Protein AF-A0A743SQ23-F1 (afdb_monomer)

InterPro domains:
  IPR008966 Adhesion domain superfamily [SSF49401] (86-219)
  IPR036937 Fimbrial-type adhesion domain superfamily [G3DSA:2.60.40.1090] (72-219)

Mean predicted aligned error: 14.87 Å

pLDDT: mean 72.44, std 22.56, range [27.86, 93.94]

Organism: Salmonella enterica (NCBI:txid28901)

Solvent-accessible surface area (backbone atoms only — not comparable to full-atom values): 14030 Å² total; per-residue (Å²): 142,83,88,82,89,84,85,89,79,89,86,84,89,86,90,84,89,85,86,90,90,82,90,84,86,86,80,82,87,79,82,77,84,81,87,82,75,89,85,84,80,81,89,70,83,82,79,82,81,80,88,78,90,81,84,84,67,90,50,66,50,49,52,42,75,35,64,61,74,46,73,53,52,64,68,88,46,68,60,68,43,75,73,80,92,63,89,86,50,74,61,22,30,72,54,50,82,90,47,44,62,69,44,57,31,45,39,33,36,46,29,84,44,60,40,58,71,28,32,41,34,42,48,56,40,58,66,47,76,40,79,93,78,30,35,38,33,21,12,77,47,84,80,53,56,38,17,32,38,35,33,64,25,77,80,30,70,47,67,74,46,42,83,47,57,74,57,46,94,86,40,39,74,49,75,40,67,47,77,88,28,39,45,38,52,40,29,33,34,27,56,24,53,34,96,92,51,61,77,87,74,66,56,92,87,65,80,71,45,59,51,76,48,80,43,80,46,72,112

Structure (mmCIF, N/CA/C/O backbone):
data_AF-A0A743SQ23-F1
#
_entry.id   AF-A0A743SQ23-F1
#
loop_
_atom_site.group_PDB
_atom_site.id
_atom_site.type_symbol
_atom_site.label_atom_id
_atom_site.label_alt_id
_atom_site.label_comp_id
_atom_site.label_asym_id
_atom_site.label_entity_id
_atom_site.label_seq_id
_atom_site.pdbx_PDB_ins_code
_atom_site.Cartn_x
_atom_site.Cartn_y
_atom_site.Cartn_z
_atom_site.occupancy
_atom_site.B_iso_or_equiv
_atom_site.auth_seq_id
_atom_site.auth_comp_id
_atom_site.auth_asym_id
_atom_site.auth_atom_id
_atom_site.pdbx_PDB_model_num
ATOM 1 N N . MET A 1 1 ? -12.494 62.366 -39.321 1.00 40.84 1 MET A N 1
ATOM 2 C CA . MET A 1 1 ? -12.153 62.488 -40.754 1.00 40.84 1 MET A CA 1
ATOM 3 C C . MET A 1 1 ? -10.781 63.130 -40.869 1.00 40.84 1 MET A C 1
ATOM 5 O O . MET A 1 1 ? -10.648 64.285 -40.494 1.00 40.84 1 MET A O 1
ATOM 9 N N . LYS A 1 2 ? -9.768 62.378 -41.304 1.00 31.25 2 LYS A N 1
ATOM 10 C CA . LYS A 1 2 ? -8.521 62.903 -41.879 1.00 31.25 2 LYS A CA 1
ATOM 11 C C . LYS A 1 2 ? -7.907 61.782 -42.713 1.00 31.25 2 LYS A C 1
ATOM 13 O O . LYS A 1 2 ? -7.330 60.847 -42.176 1.00 31.25 2 LYS A O 1
ATOM 18 N N . ILE A 1 3 ? -8.140 61.876 -44.015 1.00 36.69 3 ILE A N 1
ATOM 19 C CA . ILE A 1 3 ? -7.389 61.181 -45.057 1.00 36.69 3 ILE A CA 1
ATOM 20 C C . ILE A 1 3 ? -6.172 62.064 -45.352 1.00 36.69 3 ILE A C 1
ATOM 22 O O . ILE A 1 3 ? -6.305 63.291 -45.381 1.00 36.69 3 ILE A O 1
ATOM 26 N N . LYS A 1 4 ? -5.008 61.452 -45.568 1.00 32.97 4 LYS A N 1
ATOM 27 C CA . LYS A 1 4 ? -3.923 62.047 -46.350 1.00 32.97 4 LYS A CA 1
ATOM 28 C C . LYS A 1 4 ? -3.339 60.978 -47.268 1.00 32.97 4 LYS A C 1
ATOM 30 O O . LYS A 1 4 ? -2.805 59.981 -46.792 1.00 32.97 4 LYS A O 1
ATOM 35 N N . GLU A 1 5 ? -3.508 61.225 -48.559 1.00 37.69 5 GLU A N 1
ATOM 36 C CA . GLU A 1 5 ? -2.742 60.675 -49.675 1.00 37.69 5 GLU A CA 1
ATOM 37 C C . GLU A 1 5 ? -1.390 61.402 -49.799 1.00 37.69 5 GLU A C 1
ATOM 39 O O . GLU A 1 5 ? -1.291 62.561 -49.396 1.00 37.69 5 GLU A O 1
ATOM 44 N N . ASP A 1 6 ? -0.384 60.696 -50.326 1.00 36.53 6 ASP A N 1
ATOM 45 C CA . ASP A 1 6 ? 0.604 61.077 -51.371 1.00 36.53 6 ASP A CA 1
ATOM 46 C C . ASP A 1 6 ? 1.841 60.157 -51.200 1.00 36.53 6 ASP A C 1
ATOM 48 O O . ASP A 1 6 ? 2.373 60.068 -50.099 1.00 36.53 6 ASP A O 1
ATOM 52 N N . ASN A 1 7 ? 2.258 59.269 -52.114 1.00 34.94 7 ASN A N 1
ATOM 53 C CA . ASN A 1 7 ? 2.608 59.340 -53.546 1.00 34.94 7 ASN A CA 1
ATOM 54 C C . ASN A 1 7 ? 4.071 59.789 -53.807 1.00 34.94 7 ASN A C 1
ATOM 56 O O . ASN A 1 7 ? 4.482 60.840 -53.327 1.00 34.94 7 ASN A O 1
ATOM 60 N N . ARG A 1 8 ? 4.772 59.005 -54.663 1.00 35.06 8 ARG A N 1
ATOM 61 C CA . ARG A 1 8 ? 6.034 59.283 -55.414 1.00 35.06 8 ARG A CA 1
ATOM 62 C C . ARG A 1 8 ? 7.378 59.307 -54.636 1.00 35.06 8 ARG A C 1
ATOM 64 O O . ARG A 1 8 ? 7.411 59.747 -53.501 1.00 35.06 8 ARG A O 1
ATOM 71 N N . THR A 1 9 ? 8.552 58.884 -55.144 1.00 33.66 9 THR A N 1
ATOM 72 C CA . THR A 1 9 ? 9.042 58.384 -56.461 1.00 33.66 9 THR A CA 1
ATOM 73 C C . THR A 1 9 ? 10.465 57.800 -56.308 1.00 33.66 9 THR A C 1
ATOM 75 O O . THR A 1 9 ? 11.207 58.261 -55.447 1.00 33.66 9 THR A O 1
ATOM 78 N N . ASP A 1 10 ? 10.803 56.839 -57.180 1.00 35.97 10 ASP A N 1
ATOM 79 C CA . ASP A 1 10 ? 12.089 56.503 -57.840 1.00 35.97 10 ASP A CA 1
ATOM 80 C C . ASP A 1 10 ? 13.430 57.065 -57.332 1.00 35.97 10 ASP A C 1
ATOM 82 O O . ASP A 1 10 ? 13.597 58.279 -57.254 1.00 35.97 10 ASP A O 1
ATOM 86 N N . THR A 1 11 ? 14.467 56.209 -57.249 1.00 32.97 11 THR A N 1
ATOM 87 C CA . THR A 1 11 ? 15.627 56.308 -58.173 1.00 32.97 11 THR A CA 1
ATOM 88 C C . THR A 1 11 ? 16.488 55.033 -58.256 1.00 32.97 11 THR A C 1
ATOM 90 O O . THR A 1 11 ? 16.604 54.249 -57.319 1.00 32.97 11 THR A O 1
ATOM 93 N N . GLU A 1 12 ? 17.060 54.884 -59.448 1.00 33.44 12 GLU A N 1
ATOM 94 C CA . GLU A 1 12 ? 17.887 53.855 -60.082 1.00 33.44 12 GLU A CA 1
ATOM 95 C C . GLU A 1 12 ? 19.223 53.419 -59.424 1.00 33.44 12 GLU A C 1
ATOM 97 O O . GLU A 1 12 ? 19.969 54.229 -58.889 1.00 33.44 12 GLU A O 1
ATOM 102 N N . VAL A 1 13 ? 19.531 52.125 -59.644 1.00 38.09 13 VAL A N 1
ATOM 103 C CA . VAL A 1 13 ? 20.770 51.539 -60.230 1.00 38.09 13 VAL A CA 1
ATOM 104 C C . VAL A 1 13 ? 22.107 51.691 -59.490 1.00 38.09 13 VAL A C 1
ATOM 106 O O . VAL A 1 13 ? 22.693 52.761 -59.469 1.00 38.09 13 VAL A O 1
ATOM 109 N N . GLU A 1 14 ? 22.718 50.550 -59.130 1.00 30.25 14 GLU A N 1
ATOM 110 C CA . GLU A 1 14 ? 24.102 50.276 -59.557 1.00 30.25 14 GLU A CA 1
ATOM 111 C C . GLU A 1 14 ? 24.467 48.781 -59.522 1.00 30.25 14 GLU A C 1
ATOM 113 O O . GLU A 1 14 ? 24.356 48.088 -58.511 1.00 30.25 14 GLU A O 1
ATOM 118 N N . HIS A 1 15 ? 24.929 48.288 -60.672 1.00 35.06 15 HIS A N 1
ATOM 119 C CA . HIS A 1 15 ? 25.574 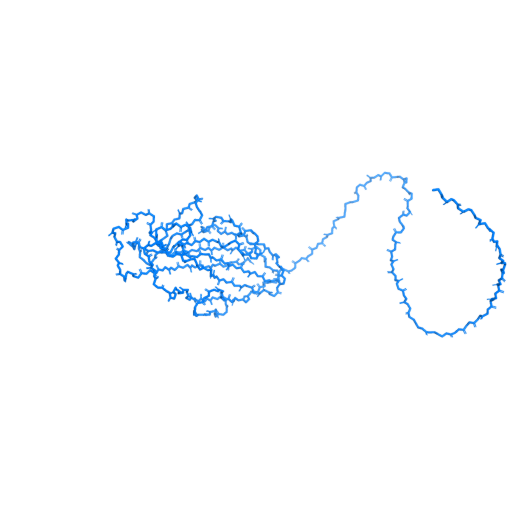46.993 -60.856 1.00 35.06 15 HIS A CA 1
ATOM 120 C C . HIS A 1 15 ? 27.084 47.176 -60.642 1.00 35.06 15 HIS A C 1
ATOM 122 O O . HIS A 1 15 ? 27.723 47.875 -61.425 1.00 35.06 15 HIS A O 1
ATOM 128 N N . GLN A 1 16 ? 27.693 46.470 -59.685 1.00 32.50 16 GLN A N 1
ATOM 129 C CA . GLN A 1 16 ? 29.138 46.215 -59.708 1.00 32.50 16 GLN A CA 1
ATOM 130 C C . GLN A 1 16 ? 29.471 44.786 -59.271 1.00 32.50 16 GLN A C 1
ATOM 132 O O . GLN A 1 16 ? 29.158 44.331 -58.176 1.00 32.50 16 GLN A O 1
ATOM 137 N N . VAL A 1 17 ? 30.149 44.081 -60.175 1.00 38.69 17 VAL A N 1
ATOM 138 C CA . VAL A 1 17 ? 30.782 42.776 -59.975 1.00 38.69 17 VAL A CA 1
ATOM 139 C C . VAL A 1 17 ? 32.274 43.007 -59.733 1.00 38.69 17 VAL A C 1
ATOM 141 O O . VAL A 1 17 ? 32.907 43.615 -60.594 1.00 38.69 17 VAL A O 1
ATOM 144 N N . ARG A 1 18 ? 32.863 42.444 -58.659 1.00 30.98 18 ARG A N 1
ATOM 145 C CA . ARG A 1 18 ? 34.232 41.858 -58.660 1.00 30.98 18 ARG A CA 1
ATOM 146 C C . ARG A 1 18 ? 34.626 41.136 -57.347 1.00 30.98 18 ARG A C 1
ATOM 148 O O . ARG A 1 18 ? 34.849 41.755 -56.323 1.00 30.98 18 ARG A O 1
ATOM 155 N N . ARG A 1 19 ? 34.788 39.810 -57.487 1.00 31.67 19 ARG A N 1
ATOM 156 C CA . ARG A 1 19 ? 35.871 38.894 -57.032 1.00 31.67 19 ARG A CA 1
ATOM 157 C C . ARG A 1 19 ? 36.388 38.861 -55.565 1.00 31.67 19 ARG A C 1
ATOM 159 O O . ARG A 1 19 ? 37.192 39.684 -55.164 1.00 31.67 19 ARG A O 1
ATOM 166 N N . CYS A 1 20 ? 36.137 37.687 -54.959 1.00 30.09 20 CYS A N 1
ATOM 167 C CA . CYS A 1 20 ? 37.089 36.678 -54.429 1.00 30.09 20 CYS A CA 1
ATOM 168 C C . CYS A 1 20 ? 37.794 36.808 -53.049 1.00 30.09 20 CYS A C 1
ATOM 170 O O . CYS A 1 20 ? 38.718 37.589 -52.885 1.00 30.09 20 CYS A O 1
ATOM 172 N N . HIS A 1 21 ? 37.499 35.774 -52.229 1.00 28.91 21 HIS A N 1
ATOM 173 C CA . HIS A 1 21 ? 38.319 34.986 -51.272 1.00 28.91 21 HIS A CA 1
ATOM 174 C C . HIS A 1 21 ? 38.113 35.183 -49.756 1.00 28.91 21 HIS A C 1
ATOM 176 O O . HIS A 1 21 ? 38.411 36.231 -49.204 1.00 28.91 21 HIS A O 1
ATOM 182 N N . GLY A 1 22 ? 37.741 34.072 -49.090 1.00 27.86 22 GLY A N 1
ATOM 183 C CA . GLY A 1 22 ? 38.121 33.775 -47.699 1.00 27.86 22 GLY A CA 1
ATOM 184 C C . GLY A 1 22 ? 37.009 33.292 -46.754 1.00 27.86 22 GLY A C 1
ATOM 185 O O . GLY A 1 22 ? 36.430 34.109 -46.064 1.00 27.86 22 GLY A O 1
ATOM 186 N N . SER A 1 23 ? 36.769 31.968 -46.714 1.00 33.50 23 SER A N 1
ATOM 187 C CA . SER A 1 23 ? 36.531 31.094 -45.529 1.00 33.50 23 SER A CA 1
ATOM 188 C C . SER A 1 23 ? 35.685 31.650 -44.343 1.00 33.50 23 SER A C 1
ATOM 190 O O . SER A 1 23 ? 36.069 32.641 -43.747 1.00 33.50 23 SER A O 1
ATOM 192 N N . GLN A 1 24 ? 34.591 31.067 -43.831 1.00 35.91 24 GLN A N 1
ATOM 193 C CA . GLN A 1 24 ? 34.325 29.684 -43.413 1.00 35.91 24 GLN A CA 1
ATOM 194 C C . GLN A 1 24 ? 32.817 29.503 -43.084 1.00 35.91 24 GLN A C 1
ATOM 196 O O . GLN A 1 24 ? 32.221 30.340 -42.420 1.00 35.91 24 GLN A O 1
ATOM 201 N N . ARG A 1 25 ? 32.278 28.335 -43.472 1.00 36.19 25 ARG A N 1
ATOM 202 C CA . ARG A 1 25 ? 31.269 27.497 -42.774 1.00 36.19 25 ARG A CA 1
ATOM 203 C C . ARG A 1 25 ? 29.822 28.006 -42.584 1.00 36.19 25 ARG A C 1
ATOM 205 O O . ARG A 1 25 ? 29.428 28.475 -41.528 1.00 36.19 25 ARG A O 1
ATOM 212 N N . ALA A 1 26 ? 29.037 27.713 -43.626 1.00 32.78 26 ALA A N 1
ATOM 213 C CA . ALA A 1 26 ? 27.794 26.921 -43.631 1.00 32.78 26 ALA A CA 1
ATOM 214 C C . ALA A 1 26 ? 26.697 27.237 -42.591 1.00 32.78 26 ALA A C 1
ATOM 216 O O . ALA A 1 26 ? 26.661 26.697 -41.488 1.00 32.78 26 ALA A O 1
ATOM 217 N N . VAL A 1 27 ? 25.730 28.025 -43.058 1.00 34.38 27 VAL A N 1
ATOM 218 C CA . VAL A 1 27 ? 24.387 28.219 -42.507 1.00 34.38 27 VAL A CA 1
ATOM 219 C C . VAL A 1 27 ? 23.431 27.207 -43.156 1.00 34.38 27 VAL A C 1
ATOM 221 O O . VAL A 1 27 ? 23.453 27.036 -44.369 1.00 34.38 27 VAL A O 1
ATOM 224 N N . MET A 1 28 ? 22.614 26.568 -42.314 1.00 33.06 28 MET A N 1
ATOM 225 C CA . MET A 1 28 ? 21.319 25.915 -42.571 1.00 33.06 28 MET A CA 1
ATOM 226 C C . MET A 1 28 ? 21.149 25.053 -43.834 1.00 33.06 28 MET A C 1
ATOM 228 O O . MET A 1 28 ? 20.892 25.549 -44.926 1.00 33.06 28 MET A O 1
ATOM 232 N N . ALA A 1 29 ? 21.087 23.734 -43.631 1.00 32.97 29 ALA A N 1
ATOM 233 C CA . ALA A 1 29 ? 20.382 22.826 -44.531 1.00 32.97 29 ALA A CA 1
ATOM 234 C C . ALA A 1 29 ? 19.017 22.474 -43.919 1.00 32.97 29 ALA A C 1
ATOM 236 O O . ALA A 1 29 ? 18.871 21.483 -43.209 1.00 32.97 29 ALA A O 1
ATOM 237 N N . GLY A 1 30 ? 18.015 23.314 -44.186 1.00 33.78 30 GLY A N 1
ATOM 238 C CA . GLY A 1 30 ? 16.618 22.895 -44.158 1.00 33.78 30 GLY A CA 1
ATOM 239 C C . GLY A 1 30 ? 16.328 22.164 -45.464 1.00 33.78 30 GLY A C 1
ATOM 240 O O . GLY A 1 30 ? 16.205 22.799 -46.509 1.00 33.78 30 GLY A O 1
ATOM 241 N N . MET A 1 31 ? 16.267 20.833 -45.432 1.00 31.27 31 MET A N 1
ATOM 242 C CA . MET A 1 31 ? 15.773 20.067 -46.576 1.00 31.27 31 MET A CA 1
ATOM 243 C C . MET A 1 31 ? 14.252 20.197 -46.635 1.00 31.27 31 MET A C 1
ATOM 245 O O . MET A 1 31 ? 13.524 19.510 -45.924 1.00 31.27 31 MET A O 1
ATOM 249 N N . ALA A 1 32 ? 13.778 21.086 -47.505 1.00 35.91 32 ALA A N 1
ATOM 250 C CA . ALA A 1 32 ? 12.435 21.009 -48.050 1.00 35.91 32 ALA A CA 1
ATOM 251 C C . ALA A 1 32 ? 12.418 19.898 -49.112 1.00 35.91 32 ALA A C 1
ATOM 253 O O . ALA A 1 32 ? 13.038 20.026 -50.168 1.00 35.91 32 ALA A O 1
ATOM 254 N N . LEU A 1 33 ? 11.726 18.795 -48.828 1.00 29.72 33 LEU A N 1
ATOM 255 C CA . LEU A 1 33 ? 11.389 17.786 -49.830 1.00 29.72 33 LEU A CA 1
ATOM 256 C C . LEU A 1 33 ? 10.305 18.363 -50.750 1.00 29.72 33 LEU A C 1
ATOM 258 O O . LEU A 1 33 ? 9.116 18.336 -50.442 1.00 29.72 33 LEU A O 1
ATOM 262 N N . LEU A 1 34 ? 10.740 18.916 -51.882 1.00 34.53 34 LEU A N 1
ATOM 263 C CA . LEU A 1 34 ? 9.889 19.203 -53.033 1.00 34.53 34 LEU A CA 1
ATOM 264 C C . LEU A 1 34 ? 9.426 17.869 -53.638 1.00 34.53 34 LEU A C 1
ATOM 266 O O . LEU A 1 34 ? 10.154 17.222 -54.386 1.00 34.53 34 LEU A O 1
ATOM 270 N N . LEU A 1 35 ? 8.211 17.450 -53.285 1.00 34.19 35 LEU A N 1
ATOM 271 C CA . LEU A 1 35 ? 7.497 16.357 -53.943 1.00 34.19 35 LEU A CA 1
ATOM 272 C C . LEU A 1 35 ? 6.940 16.860 -55.278 1.00 34.19 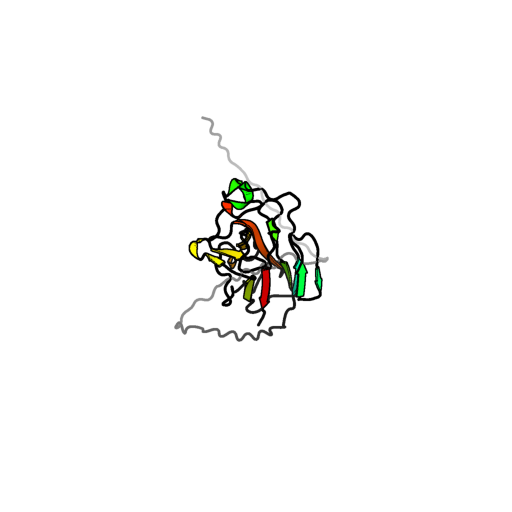35 LEU A C 1
ATOM 274 O O . LEU A 1 35 ? 5.828 17.378 -55.348 1.00 34.19 35 LEU A O 1
ATOM 278 N N . SER A 1 36 ? 7.708 16.690 -56.349 1.00 38.22 36 SER A N 1
ATOM 279 C CA . SER A 1 36 ? 7.182 16.721 -57.711 1.00 38.22 36 SER A CA 1
ATOM 280 C C . SER A 1 36 ? 7.534 15.419 -58.426 1.00 38.22 36 SER A C 1
ATOM 282 O O . SER A 1 36 ? 8.626 15.236 -58.953 1.00 38.22 36 SER A O 1
ATOM 284 N N . ALA A 1 37 ? 6.566 14.506 -58.459 1.00 38.44 37 ALA A N 1
ATOM 285 C CA . ALA A 1 37 ? 6.533 13.395 -59.398 1.00 38.44 37 ALA A CA 1
ATOM 286 C C . ALA A 1 37 ? 5.086 13.238 -59.878 1.00 38.44 37 ALA A C 1
ATOM 288 O O . ALA A 1 37 ? 4.183 12.979 -59.084 1.00 38.44 37 ALA A O 1
ATOM 289 N N . GLY A 1 38 ? 4.860 13.465 -61.173 1.00 38.59 38 GLY A N 1
ATOM 290 C CA . GLY A 1 38 ? 3.599 13.132 -61.825 1.00 38.59 38 GLY A CA 1
ATOM 291 C C . GLY A 1 38 ? 3.440 11.615 -61.873 1.00 38.59 38 GLY A C 1
ATOM 292 O O . GLY A 1 38 ? 4.356 10.913 -62.296 1.00 38.59 38 GLY A O 1
ATOM 293 N N . LEU A 1 39 ? 2.290 11.117 -61.427 1.00 32.81 39 LEU A N 1
ATOM 294 C CA . LEU A 1 39 ? 1.938 9.702 -61.478 1.00 32.81 39 LEU A CA 1
ATOM 295 C C . LEU A 1 39 ? 0.952 9.471 -62.626 1.00 32.81 39 LEU A C 1
ATOM 297 O O . LEU A 1 39 ? -0.184 9.932 -62.578 1.00 32.81 39 LEU A O 1
ATOM 301 N N . ASN A 1 40 ? 1.399 8.726 -63.634 1.00 40.53 40 ASN A N 1
ATOM 302 C CA . ASN A 1 40 ? 0.545 7.916 -64.496 1.00 40.53 40 ASN A CA 1
ATOM 303 C C . ASN A 1 40 ? 0.965 6.461 -64.264 1.00 40.53 40 ASN A C 1
ATOM 305 O O . ASN A 1 40 ? 2.126 6.132 -64.498 1.00 40.53 40 ASN A O 1
ATOM 309 N N . GLY A 1 41 ? 0.039 5.610 -63.819 1.00 36.34 41 GLY A N 1
ATOM 310 C CA . GLY A 1 41 ? 0.251 4.161 -63.729 1.00 36.34 41 GLY A CA 1
ATOM 311 C C . GLY A 1 41 ? -0.089 3.567 -62.364 1.00 36.34 41 GLY A C 1
ATOM 312 O O . GLY A 1 41 ? 0.650 3.748 -61.406 1.00 36.34 41 GLY A O 1
ATOM 313 N N . GLU A 1 42 ? -1.237 2.890 -62.330 1.00 40.78 42 GLU A N 1
ATOM 314 C CA . GLU A 1 42 ? -1.659 1.781 -61.460 1.00 40.78 42 GLU A CA 1
ATOM 315 C C . GLU A 1 42 ? -1.077 1.714 -60.035 1.00 40.78 42 GLU A C 1
ATOM 317 O O . GLU A 1 42 ? 0.051 1.295 -59.790 1.00 40.78 42 GLU A O 1
ATOM 322 N N . ALA A 1 43 ? -1.923 2.067 -59.062 1.00 38.00 43 ALA A N 1
ATOM 323 C CA . ALA A 1 43 ? -1.653 1.947 -57.637 1.00 38.00 43 ALA A CA 1
ATOM 324 C C . ALA A 1 43 ? -1.582 0.473 -57.194 1.00 38.00 43 ALA A C 1
ATOM 326 O O . ALA A 1 43 ? -2.530 -0.076 -56.636 1.00 38.00 43 ALA A O 1
ATOM 327 N N . THR A 1 44 ? -0.437 -0.175 -57.392 1.00 45.75 44 THR A N 1
ATOM 328 C CA . THR A 1 44 ? -0.053 -1.328 -56.574 1.00 45.75 44 THR A CA 1
ATOM 329 C C . THR A 1 44 ? 0.339 -0.818 -55.191 1.00 45.75 44 THR A C 1
ATOM 331 O O . THR A 1 44 ? 1.296 -0.055 -55.061 1.00 45.75 44 THR A O 1
ATOM 334 N N . ALA A 1 45 ? -0.418 -1.204 -54.160 1.00 40.81 45 ALA A N 1
ATOM 335 C CA . ALA A 1 45 ? -0.148 -0.846 -52.772 1.00 40.81 45 ALA A CA 1
ATOM 336 C C . ALA A 1 45 ? 1.291 -1.230 -52.391 1.00 40.81 45 ALA A C 1
ATOM 338 O O . ALA A 1 45 ? 1.637 -2.408 -52.281 1.00 40.81 45 ALA A O 1
ATOM 339 N N . PHE A 1 46 ? 2.141 -0.222 -52.204 1.00 38.50 46 PHE A N 1
ATOM 340 C CA . PHE A 1 46 ? 3.507 -0.401 -51.738 1.00 38.50 46 PHE A CA 1
ATOM 341 C C . PHE A 1 46 ? 3.456 -0.822 -50.266 1.00 38.50 46 PHE A C 1
ATOM 343 O O . PHE A 1 46 ? 3.229 -0.002 -49.378 1.00 38.50 46 PHE A O 1
ATOM 350 N N . THR A 1 47 ? 3.599 -2.121 -50.006 1.00 44.53 47 THR A N 1
ATOM 351 C CA . THR A 1 47 ? 3.660 -2.653 -48.642 1.00 44.53 47 THR A CA 1
ATOM 352 C C . THR A 1 47 ? 5.112 -2.609 -48.188 1.00 44.53 47 THR A C 1
ATOM 354 O O . THR A 1 47 ? 5.931 -3.411 -48.632 1.00 44.53 47 THR A O 1
ATOM 357 N N . VAL A 1 48 ? 5.443 -1.653 -47.322 1.00 39.75 48 VAL A N 1
ATOM 358 C CA . VAL A 1 48 ? 6.756 -1.598 -46.672 1.00 39.75 48 VAL A CA 1
ATOM 359 C C . VAL A 1 48 ? 6.709 -2.486 -45.440 1.00 39.75 48 VAL A C 1
ATOM 361 O O . VAL A 1 48 ? 6.096 -2.133 -44.436 1.00 39.75 48 VAL A O 1
ATOM 364 N N . VAL A 1 49 ? 7.364 -3.641 -45.510 1.00 42.12 49 VAL A N 1
ATOM 365 C CA . VAL A 1 49 ? 7.667 -4.450 -44.327 1.00 42.12 49 VAL A CA 1
ATOM 366 C C . VAL A 1 49 ? 9.035 -3.999 -43.831 1.00 42.12 49 VAL A C 1
ATOM 368 O O . VAL A 1 49 ? 10.041 -4.256 -44.488 1.00 42.12 49 VAL A O 1
ATOM 371 N N . ILE A 1 50 ? 9.072 -3.286 -42.705 1.00 39.00 50 ILE A N 1
ATOM 372 C CA . ILE A 1 50 ? 10.321 -2.927 -42.026 1.00 39.00 50 ILE A CA 1
ATOM 373 C C . ILE A 1 50 ? 10.558 -3.991 -40.950 1.00 39.00 50 ILE A C 1
ATOM 375 O O . ILE A 1 50 ? 9.894 -3.936 -39.913 1.00 39.00 50 ILE A O 1
ATOM 379 N N . PRO A 1 51 ? 11.441 -4.982 -41.171 1.00 37.84 51 PRO A N 1
ATOM 380 C CA . PRO A 1 51 ? 11.854 -5.863 -40.091 1.00 37.84 51 PRO A CA 1
ATOM 381 C C . PRO A 1 51 ? 12.641 -5.038 -39.068 1.00 37.84 51 PRO A C 1
ATOM 383 O O . PRO A 1 51 ? 13.558 -4.300 -39.434 1.00 37.84 51 PRO A O 1
ATOM 386 N N . TYR A 1 52 ? 12.271 -5.142 -37.795 1.00 38.53 52 TYR A N 1
ATOM 387 C CA . TYR A 1 52 ? 13.041 -4.586 -36.691 1.00 38.53 52 TYR A CA 1
ATOM 388 C C . TYR A 1 52 ? 13.351 -5.703 -35.695 1.00 38.53 52 TYR A C 1
ATOM 390 O O . TYR A 1 52 ? 12.450 -6.395 -35.225 1.00 38.53 52 TYR A O 1
ATOM 398 N N . ASP A 1 53 ? 14.633 -5.862 -35.381 1.00 35.62 53 ASP A N 1
ATOM 399 C CA . ASP A 1 53 ? 15.102 -6.700 -34.284 1.00 35.62 53 ASP A CA 1
ATOM 400 C C . ASP A 1 53 ? 15.258 -5.807 -33.049 1.00 35.62 53 ASP A C 1
ATOM 402 O O . ASP A 1 53 ? 15.964 -4.796 -33.091 1.00 35.62 53 ASP A O 1
ATOM 406 N N . TYR A 1 54 ? 14.592 -6.154 -31.947 1.00 43.53 54 TYR A N 1
ATOM 407 C CA . TYR A 1 54 ? 14.781 -5.497 -30.656 1.00 43.53 54 TYR A CA 1
ATOM 408 C C . TYR A 1 54 ? 15.346 -6.499 -29.650 1.00 43.53 54 TYR A C 1
ATOM 410 O O . TYR A 1 54 ? 14.782 -7.566 -29.417 1.00 43.53 54 TYR A O 1
ATOM 418 N N . THR A 1 55 ? 16.474 -6.147 -29.038 1.00 42.81 55 THR A N 1
ATOM 419 C CA . THR A 1 55 ? 17.061 -6.916 -27.938 1.00 42.81 55 THR A CA 1
ATOM 420 C C . THR A 1 55 ? 16.593 -6.306 -26.623 1.00 42.81 55 THR A C 1
ATOM 422 O O . THR A 1 55 ? 16.965 -5.178 -26.301 1.00 42.81 55 THR A O 1
ATOM 425 N N . ILE A 1 56 ? 15.785 -7.042 -25.854 1.00 47.50 56 ILE A N 1
ATOM 426 C CA . ILE A 1 56 ? 15.410 -6.652 -24.489 1.00 47.50 56 ILE A CA 1
ATOM 427 C C . ILE A 1 56 ? 16.540 -7.085 -23.555 1.00 47.50 56 ILE A C 1
ATOM 429 O O . ILE A 1 56 ? 16.696 -8.267 -23.253 1.00 47.50 56 ILE A O 1
ATOM 433 N N . THR A 1 57 ? 17.342 -6.131 -23.092 1.00 53.09 57 THR A N 1
ATOM 434 C CA . THR A 1 57 ? 18.249 -6.365 -21.965 1.00 53.09 57 THR A CA 1
ATOM 435 C C . THR A 1 57 ? 17.431 -6.255 -20.682 1.00 53.09 57 THR A C 1
ATOM 437 O O . THR A 1 57 ? 16.704 -5.279 -20.509 1.00 53.09 57 THR A O 1
ATOM 440 N N . ALA A 1 58 ? 17.523 -7.239 -19.784 1.00 53.97 58 ALA A N 1
ATOM 441 C CA . ALA A 1 58 ? 16.850 -7.181 -18.488 1.00 53.97 58 ALA A CA 1
ATOM 442 C C . ALA A 1 58 ? 17.314 -5.932 -17.714 1.00 53.97 58 ALA A C 1
ATOM 444 O O . ALA A 1 58 ? 18.435 -5.881 -17.206 1.00 53.97 58 ALA A O 1
ATOM 445 N N . ASN A 1 59 ? 16.461 -4.908 -17.651 1.00 61.91 59 ASN A N 1
ATOM 446 C CA . ASN A 1 59 ? 16.779 -3.653 -16.984 1.00 61.91 59 ASN A CA 1
ATOM 447 C C . ASN A 1 59 ? 16.422 -3.761 -15.505 1.00 61.91 59 ASN A C 1
ATOM 449 O O . ASN A 1 59 ? 15.256 -3.854 -15.127 1.00 61.91 59 ASN A O 1
ATOM 453 N N . THR A 1 60 ? 17.437 -3.732 -14.646 1.00 69.12 60 THR A N 1
ATOM 454 C CA . THR A 1 60 ? 17.227 -3.667 -13.199 1.00 69.12 60 THR A CA 1
ATOM 455 C C . THR A 1 60 ? 16.881 -2.242 -12.781 1.00 69.12 60 THR A C 1
ATOM 457 O O . THR A 1 60 ? 17.512 -1.285 -13.241 1.00 69.12 60 THR A O 1
ATOM 460 N N . CYS A 1 61 ? 15.927 -2.095 -11.866 1.00 80.56 61 CYS A N 1
ATOM 461 C CA . CYS A 1 61 ? 15.608 -0.813 -11.247 1.00 80.56 61 CYS A CA 1
ATOM 462 C C . CYS A 1 61 ? 16.224 -0.723 -9.848 1.00 80.56 61 CYS A C 1
ATOM 464 O O . CYS A 1 61 ? 16.158 -1.672 -9.066 1.00 80.56 61 CYS A O 1
ATOM 466 N N . GLY A 1 62 ? 16.794 0.434 -9.515 1.00 85.00 62 GLY A N 1
ATOM 467 C CA . GLY A 1 62 ? 17.081 0.799 -8.132 1.00 85.00 62 GLY A CA 1
ATOM 468 C C . GLY A 1 62 ? 15.789 1.182 -7.416 1.00 85.00 62 GLY A C 1
ATOM 469 O O . GLY A 1 62 ? 14.944 1.858 -8.007 1.00 85.00 62 GLY A O 1
ATOM 470 N N . LEU A 1 63 ? 15.637 0.752 -6.162 1.00 86.31 63 LEU A N 1
ATOM 471 C CA . LEU A 1 63 ? 14.462 1.030 -5.336 1.00 86.31 63 LEU A CA 1
ATOM 472 C C . LEU A 1 63 ? 14.810 1.993 -4.196 1.00 86.31 63 LEU A C 1
ATOM 474 O O . LEU A 1 63 ? 15.796 1.795 -3.489 1.00 86.31 63 LEU A O 1
ATOM 478 N N . THR A 1 64 ? 13.954 2.989 -3.972 1.00 88.25 64 THR A N 1
ATOM 479 C CA . THR A 1 64 ? 14.067 3.953 -2.865 1.00 88.25 64 THR A CA 1
ATOM 480 C C . THR A 1 64 ? 12.726 4.060 -2.140 1.00 88.25 64 THR A C 1
ATOM 482 O O . THR A 1 64 ? 11.703 4.234 -2.807 1.00 88.25 64 THR A O 1
ATOM 485 N N . PRO A 1 65 ? 12.674 3.956 -0.799 1.00 88.12 65 PRO A N 1
ATOM 486 C CA . PRO A 1 65 ? 11.412 4.072 -0.078 1.00 88.12 65 PRO A CA 1
ATOM 487 C C . PRO A 1 65 ? 10.915 5.522 -0.085 1.00 88.12 65 PRO A C 1
ATOM 489 O O . PRO A 1 65 ? 11.706 6.465 -0.082 1.00 88.12 65 PRO A O 1
ATOM 492 N N . VAL A 1 66 ? 9.597 5.713 -0.075 1.00 89.56 66 VAL A N 1
ATOM 493 C CA . VAL A 1 66 ? 8.956 7.038 -0.073 1.00 89.56 66 VAL A CA 1
ATOM 494 C C . VAL A 1 66 ? 7.955 7.113 1.072 1.00 89.56 66 VAL A C 1
ATOM 496 O O . VAL A 1 66 ? 7.208 6.165 1.290 1.00 89.56 66 VAL A O 1
ATOM 499 N N . GLY A 1 67 ? 7.920 8.240 1.792 1.00 83.56 67 GLY A N 1
ATOM 500 C CA . GLY A 1 67 ? 6.934 8.473 2.857 1.00 83.56 67 GLY A CA 1
ATOM 501 C C . GLY A 1 67 ? 7.141 7.623 4.118 1.00 83.56 67 GLY A C 1
ATOM 502 O O . GLY A 1 67 ? 6.190 7.335 4.840 1.00 83.56 67 GLY A O 1
ATOM 503 N N . VAL A 1 68 ? 8.382 7.207 4.379 1.00 83.69 68 VAL A N 1
ATOM 504 C CA . VAL A 1 68 ? 8.731 6.275 5.461 1.00 83.69 68 VAL A CA 1
ATOM 505 C C . VAL A 1 68 ? 9.341 6.988 6.662 1.00 83.69 68 VAL A C 1
ATOM 507 O O . VAL A 1 68 ? 9.902 8.074 6.545 1.00 83.69 68 VAL A O 1
ATOM 510 N N . THR A 1 69 ? 9.237 6.367 7.833 1.00 82.75 69 THR A N 1
ATOM 511 C CA . THR A 1 69 ? 9.864 6.828 9.078 1.00 82.75 69 THR A CA 1
ATOM 512 C C . THR A 1 69 ? 11.251 6.219 9.275 1.00 82.75 69 THR A C 1
ATOM 514 O O . THR A 1 69 ? 12.154 6.903 9.745 1.00 82.75 69 THR A O 1
ATOM 517 N N . ALA A 1 70 ? 11.426 4.942 8.930 1.00 77.12 70 ALA A N 1
ATOM 518 C CA . ALA A 1 70 ? 12.690 4.221 9.058 1.00 77.12 70 ALA A CA 1
ATOM 519 C C . ALA A 1 70 ? 12.757 3.058 8.058 1.00 77.12 70 ALA A C 1
ATOM 521 O O . ALA A 1 70 ? 11.725 2.599 7.575 1.00 77.12 70 ALA A O 1
ATOM 522 N N . GLY A 1 71 ? 13.964 2.560 7.786 1.00 75.75 71 GLY A N 1
ATOM 523 C CA . GLY A 1 71 ? 14.207 1.432 6.883 1.00 75.75 71 GLY A CA 1
ATOM 524 C C . GLY A 1 71 ? 14.774 1.843 5.526 1.00 75.75 71 GLY A C 1
ATOM 525 O O . GLY A 1 71 ? 14.908 3.026 5.211 1.00 75.75 71 GLY A O 1
ATOM 526 N N . ALA A 1 72 ? 15.164 0.842 4.744 1.00 76.88 72 ALA A N 1
ATOM 527 C CA . ALA A 1 72 ? 15.814 1.016 3.452 1.00 76.88 72 ALA A CA 1
ATOM 528 C C . ALA A 1 72 ? 15.614 -0.228 2.577 1.00 76.88 72 ALA A C 1
ATOM 530 O O . ALA A 1 72 ? 15.281 -1.310 3.066 1.00 76.88 72 ALA A O 1
ATOM 531 N N . PHE A 1 73 ? 15.868 -0.072 1.280 1.00 75.19 73 PHE A N 1
ATOM 532 C CA . PHE A 1 73 ? 16.039 -1.206 0.380 1.00 75.19 73 PHE A CA 1
ATOM 533 C C . PHE A 1 73 ? 17.483 -1.717 0.432 1.00 75.19 73 PHE A C 1
ATOM 535 O O . PHE A 1 73 ? 18.430 -0.934 0.495 1.00 75.19 73 PHE A O 1
ATOM 542 N N . ASN A 1 74 ? 17.642 -3.037 0.386 1.00 69.69 74 ASN A N 1
ATOM 543 C CA . ASN A 1 74 ? 18.899 -3.722 0.129 1.00 69.69 74 ASN A CA 1
ATOM 544 C C . ASN A 1 74 ? 18.801 -4.398 -1.249 1.00 69.69 74 ASN A C 1
ATOM 546 O O . ASN A 1 74 ? 18.170 -5.446 -1.414 1.00 69.69 74 ASN A O 1
ATOM 550 N N . GLY A 1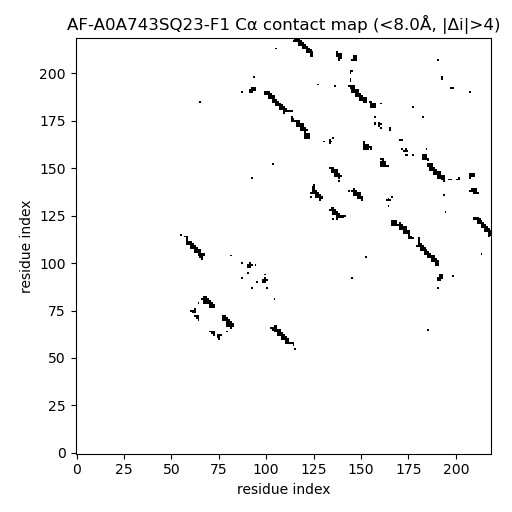 75 ? 19.359 -3.740 -2.266 1.00 72.19 75 GLY A N 1
ATOM 551 C CA . GLY A 1 75 ? 19.175 -4.140 -3.659 1.00 72.19 75 GLY A CA 1
ATOM 552 C C . GLY A 1 75 ? 17.720 -3.972 -4.110 1.00 72.19 75 GLY A C 1
ATOM 553 O O . GLY A 1 75 ? 17.195 -2.861 -4.111 1.00 72.19 75 GLY A O 1
ATOM 554 N N . GLN A 1 76 ? 17.075 -5.074 -4.500 1.00 75.69 76 GLN A N 1
ATOM 555 C CA . GLN A 1 76 ? 15.703 -5.096 -5.038 1.00 75.69 76 GLN A CA 1
ATOM 556 C C . GLN A 1 76 ? 14.634 -5.467 -3.993 1.00 75.69 76 GLN A C 1
ATOM 558 O O . GLN A 1 76 ? 13.464 -5.622 -4.328 1.00 75.69 76 GLN A O 1
ATOM 563 N N . THR A 1 77 ? 15.015 -5.627 -2.724 1.00 79.31 77 THR A N 1
ATOM 564 C CA . THR A 1 77 ? 14.098 -6.006 -1.635 1.00 79.31 77 THR A CA 1
ATOM 565 C C . THR A 1 77 ? 14.362 -5.161 -0.401 1.00 79.31 77 THR A C 1
ATOM 567 O O . THR A 1 77 ? 15.455 -4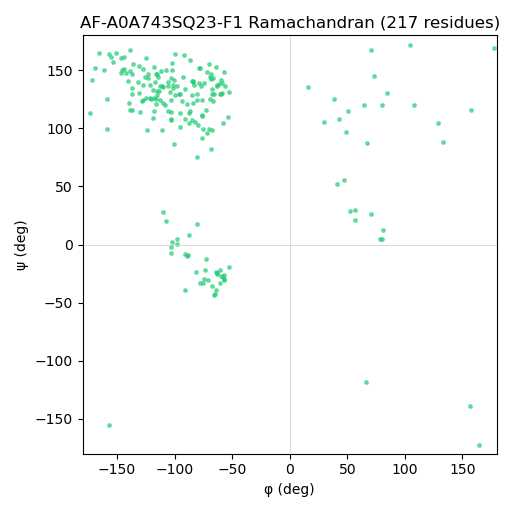.625 -0.237 1.00 79.31 77 THR A O 1
ATOM 570 N N . GLY A 1 78 ? 13.374 -4.994 0.470 1.00 79.81 78 GLY A N 1
ATOM 571 C CA . GLY A 1 78 ? 13.552 -4.203 1.680 1.00 79.81 78 GLY A CA 1
ATOM 572 C C . GLY A 1 78 ? 12.285 -4.087 2.501 1.00 79.81 78 GLY A C 1
ATOM 573 O O . GLY A 1 78 ? 11.195 -4.417 2.035 1.00 79.81 78 GLY A O 1
ATOM 574 N N . THR A 1 79 ? 12.466 -3.578 3.713 1.00 84.50 79 THR A N 1
ATOM 575 C CA . THR A 1 79 ? 11.393 -3.323 4.671 1.00 84.50 79 THR A CA 1
ATOM 576 C C . THR A 1 79 ? 11.565 -1.914 5.212 1.00 84.50 79 THR A C 1
ATOM 578 O O . THR A 1 79 ? 12.684 -1.460 5.466 1.00 84.50 79 THR A O 1
ATOM 581 N N . PHE A 1 80 ? 10.450 -1.217 5.382 1.00 85.69 80 PHE A N 1
ATOM 582 C CA . PHE A 1 80 ? 10.422 0.118 5.947 1.00 85.69 80 PHE A CA 1
ATOM 583 C C . PHE A 1 80 ? 9.173 0.312 6.800 1.00 85.69 80 PHE A C 1
ATOM 585 O O . PHE A 1 80 ? 8.127 -0.283 6.545 1.00 85.69 80 PHE A O 1
ATOM 592 N N . ASP A 1 81 ? 9.297 1.181 7.795 1.00 86.56 81 ASP A N 1
ATOM 593 C CA . ASP A 1 81 ? 8.241 1.494 8.745 1.00 86.56 81 ASP A CA 1
ATOM 594 C C . ASP A 1 81 ? 7.553 2.802 8.370 1.00 86.56 81 ASP A C 1
ATOM 596 O O . ASP A 1 81 ? 8.203 3.797 8.033 1.00 86.56 81 ASP A O 1
ATOM 600 N N . VAL A 1 82 ? 6.236 2.839 8.544 1.00 87.38 82 VAL A N 1
ATOM 601 C CA . VAL A 1 82 ? 5.427 4.059 8.477 1.00 87.38 82 VAL A CA 1
ATOM 602 C C . VAL A 1 82 ? 4.782 4.250 9.842 1.00 87.38 82 VAL A C 1
ATOM 604 O O . VAL A 1 82 ? 3.983 3.423 10.273 1.00 87.38 82 VAL A O 1
ATOM 607 N N . LYS A 1 83 ? 5.146 5.323 10.553 1.00 86.94 83 LYS A N 1
ATOM 608 C CA . LYS A 1 83 ? 4.645 5.592 11.910 1.00 86.94 83 LYS A CA 1
ATOM 609 C C . LYS A 1 83 ? 3.836 6.872 11.959 1.00 86.94 83 LYS A C 1
ATOM 611 O O . LYS A 1 83 ? 4.219 7.878 11.361 1.00 86.94 83 LYS A O 1
ATOM 616 N N . TRP A 1 84 ? 2.744 6.861 12.711 1.00 85.44 84 TRP A N 1
ATOM 617 C CA . TRP A 1 84 ? 2.013 8.064 13.090 1.00 85.44 84 TRP A CA 1
ATOM 618 C C .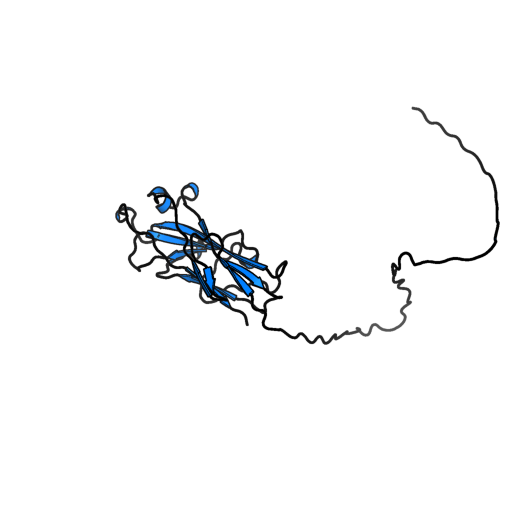 TRP A 1 84 ? 2.668 8.652 14.339 1.00 85.44 84 TRP A C 1
ATOM 620 O O . TRP A 1 84 ? 2.956 7.930 15.284 1.00 85.44 84 TRP A O 1
ATOM 630 N N . MET A 1 85 ? 2.981 9.949 14.297 1.00 69.38 85 MET A N 1
ATOM 631 C CA . MET A 1 85 ? 3.746 10.626 15.358 1.00 69.38 85 MET A CA 1
ATOM 632 C C . MET A 1 85 ? 2.851 11.193 16.466 1.00 69.38 85 MET A C 1
ATOM 634 O O . MET A 1 85 ? 3.356 11.657 17.481 1.00 69.38 85 MET A O 1
ATOM 638 N N . SER A 1 86 ? 1.538 11.188 16.251 1.00 77.50 86 SER A N 1
ATOM 639 C CA . SER A 1 86 ? 0.523 11.676 17.177 1.00 77.50 86 SER A CA 1
ATOM 640 C C . SER A 1 86 ? -0.397 10.536 17.584 1.00 77.50 86 SER A C 1
ATOM 642 O O . SER A 1 86 ? -0.622 9.616 16.792 1.00 77.50 86 SER A O 1
ATOM 644 N N . ASP A 1 87 ? -0.970 10.645 18.779 1.00 82.31 87 ASP A N 1
ATOM 645 C CA . ASP A 1 87 ? -1.986 9.709 19.245 1.00 82.31 87 ASP A CA 1
ATOM 646 C C . ASP A 1 87 ? -3.157 9.648 18.261 1.00 82.31 87 ASP A C 1
ATOM 648 O O . ASP A 1 87 ? -3.637 10.667 17.752 1.00 82.31 87 ASP A O 1
ATOM 652 N N . ILE A 1 88 ? -3.612 8.427 17.988 1.00 88.06 88 ILE A N 1
ATOM 653 C CA . ILE A 1 88 ? -4.783 8.179 17.156 1.00 88.06 88 ILE A CA 1
ATOM 654 C C . ILE A 1 88 ? -6.023 8.292 18.035 1.00 88.06 88 ILE A C 1
ATOM 656 O O . ILE A 1 88 ? -6.181 7.580 19.025 1.00 88.06 88 ILE A O 1
ATOM 660 N N . THR A 1 89 ? -6.914 9.202 17.662 1.00 88.31 89 THR A N 1
ATOM 661 C CA . THR A 1 89 ? -8.164 9.458 18.374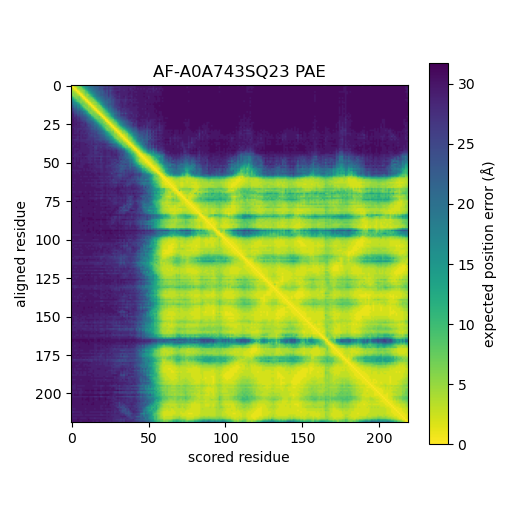 1.00 88.31 89 THR A CA 1
ATOM 662 C C . THR A 1 89 ? -9.308 8.620 17.809 1.00 88.31 89 THR A C 1
ATOM 664 O O . THR A 1 89 ? -9.275 8.149 16.671 1.00 88.31 89 THR A O 1
ATOM 667 N N . GLY A 1 90 ? -10.388 8.498 18.584 1.00 85.88 90 GLY A N 1
ATOM 668 C CA . GLY A 1 90 ? -11.616 7.848 18.126 1.00 85.88 90 GLY A CA 1
ATOM 669 C C . GLY A 1 90 ? -12.222 8.474 16.863 1.00 85.88 90 GLY A C 1
ATOM 670 O O . GLY A 1 90 ? -12.811 7.751 16.063 1.00 85.88 90 GLY A O 1
ATOM 671 N N . ALA A 1 91 ? -12.051 9.785 16.654 1.00 85.88 91 ALA A N 1
ATOM 672 C CA . ALA A 1 91 ? -12.500 10.468 15.439 1.00 85.88 91 ALA A CA 1
ATOM 673 C C . ALA A 1 91 ? -11.741 9.964 14.203 1.00 85.88 91 ALA A C 1
ATOM 675 O O . ALA A 1 91 ? -12.354 9.632 13.192 1.00 85.88 91 ALA A O 1
ATOM 676 N N . ASN A 1 92 ? -10.421 9.772 14.330 1.00 88.19 92 ASN A N 1
ATOM 677 C CA . ASN A 1 92 ? -9.604 9.226 13.245 1.00 88.19 92 ASN A CA 1
ATOM 678 C C . ASN A 1 92 ? -10.059 7.813 12.836 1.00 88.19 92 ASN A C 1
ATOM 680 O O . ASN A 1 92 ? -9.993 7.469 11.659 1.00 88.19 92 ASN A O 1
ATOM 684 N N . LEU A 1 93 ? -10.550 7.012 13.792 1.00 89.12 93 LEU A N 1
ATOM 685 C CA . LEU A 1 93 ? -10.991 5.634 13.552 1.00 89.12 93 LEU A CA 1
ATOM 686 C C . LEU A 1 93 ? -12.371 5.527 12.892 1.00 89.12 93 LEU A C 1
ATOM 688 O O . LEU A 1 93 ? -12.592 4.592 12.122 1.00 89.12 93 LEU A O 1
ATOM 692 N N . LYS A 1 94 ? -13.288 6.461 13.182 1.00 79.38 94 LYS A N 1
ATOM 693 C CA . LYS A 1 94 ? -14.672 6.454 12.665 1.00 79.38 94 LYS A CA 1
ATOM 694 C C . LYS A 1 94 ? -14.779 6.823 11.184 1.00 79.38 94 LYS A C 1
ATOM 696 O O . LYS A 1 94 ? -15.800 6.549 10.566 1.00 79.38 94 LYS A O 1
ATOM 701 N N . GLY A 1 95 ? -13.705 7.346 10.594 1.00 61.59 95 GLY A N 1
ATOM 702 C CA . GLY A 1 95 ? -13.524 7.338 9.146 1.00 61.59 95 GLY A CA 1
ATOM 703 C C . GLY A 1 95 ? -14.264 8.428 8.371 1.00 61.59 95 GLY A C 1
ATOM 704 O O . GLY A 1 95 ? -14.263 8.350 7.136 1.00 61.59 95 GLY A O 1
ATOM 705 N N . ASP A 1 96 ? -14.812 9.453 9.028 1.00 69.69 96 ASP A N 1
ATOM 706 C CA . ASP A 1 96 ? -15.244 10.668 8.334 1.00 69.69 96 ASP A CA 1
ATOM 707 C C . ASP A 1 96 ? -14.039 11.274 7.606 1.00 69.69 96 ASP A C 1
ATOM 709 O O . ASP A 1 96 ? -12.950 11.394 8.166 1.00 69.69 96 ASP A O 1
ATOM 713 N N . ALA A 1 97 ? -14.197 11.592 6.317 1.00 68.44 97 ALA A N 1
ATOM 714 C CA . ALA A 1 97 ? -13.067 11.904 5.437 1.00 68.44 97 ALA A CA 1
ATOM 715 C C . ALA A 1 97 ? -12.194 13.070 5.944 1.00 68.44 97 ALA A C 1
ATOM 717 O O . ALA A 1 97 ? -10.992 13.071 5.692 1.00 68.44 97 ALA A O 1
ATOM 718 N N . GLY A 1 98 ? -12.784 14.020 6.680 1.00 73.56 98 GLY A N 1
ATOM 719 C CA . GLY A 1 98 ? -12.079 15.159 7.273 1.00 73.56 98 GLY A CA 1
ATOM 720 C C . GLY A 1 98 ? -11.208 14.814 8.484 1.00 73.56 98 GLY A C 1
ATOM 721 O O . GLY A 1 98 ? -10.245 15.526 8.750 1.00 73.56 98 GLY A O 1
ATOM 722 N N . ASP A 1 99 ? -11.490 13.701 9.164 1.00 83.44 99 ASP A N 1
ATOM 723 C CA . ASP A 1 99 ? -10.812 13.312 10.404 1.00 83.44 99 ASP A CA 1
ATOM 724 C C . ASP A 1 99 ? -9.770 12.209 10.184 1.00 83.44 99 ASP A C 1
ATOM 726 O O . ASP A 1 99 ? -9.079 11.799 11.117 1.00 83.44 99 ASP A O 1
ATOM 730 N N . ARG A 1 100 ? -9.617 11.694 8.960 1.00 88.38 100 ARG A N 1
ATOM 731 C CA . ARG A 1 100 ? -8.652 10.624 8.677 1.00 88.38 100 ARG A CA 1
ATOM 732 C C . ARG A 1 100 ? -7.224 11.144 8.800 1.00 88.38 100 ARG A C 1
ATOM 734 O O . ARG A 1 100 ? -6.809 12.061 8.095 1.00 88.38 100 ARG A O 1
ATOM 741 N N . SER A 1 101 ? -6.425 10.476 9.627 1.00 88.94 101 SER A N 1
ATOM 742 C CA . SER A 1 101 ? -4.983 10.716 9.694 1.00 88.94 101 SER A CA 1
ATOM 743 C C . SER A 1 101 ? -4.285 9.982 8.542 1.00 88.94 101 SER A C 1
ATOM 745 O O . SER A 1 101 ? -3.722 8.904 8.726 1.00 88.94 101 SER A O 1
ATOM 747 N N . ILE A 1 102 ? -4.400 10.517 7.324 1.00 91.62 102 ILE A N 1
ATOM 748 C CA . ILE A 1 102 ? -3.864 9.889 6.107 1.00 91.62 102 ILE A CA 1
ATOM 749 C C . ILE A 1 102 ? -2.349 10.091 6.023 1.00 91.62 102 ILE A C 1
ATOM 751 O O . ILE A 1 102 ? -1.838 11.192 6.227 1.00 91.62 102 ILE A O 1
ATOM 755 N N . LYS A 1 103 ? -1.632 9.030 5.652 1.00 91.50 103 LYS A N 1
ATOM 756 C CA . LYS A 1 103 ? -0.230 9.077 5.236 1.00 91.50 103 LYS A CA 1
ATOM 757 C C . LYS A 1 103 ? -0.043 8.445 3.874 1.00 91.50 103 LYS A C 1
ATOM 759 O O . LYS A 1 103 ? -0.666 7.434 3.564 1.00 91.50 103 LYS A O 1
ATOM 764 N N . GLU A 1 104 ? 0.866 9.022 3.098 1.00 92.94 104 GLU A N 1
ATOM 765 C CA . GLU A 1 104 ? 1.348 8.422 1.860 1.00 92.94 104 GLU A CA 1
ATOM 766 C C . GLU A 1 104 ? 2.671 7.704 2.089 1.00 92.94 104 GLU A C 1
ATOM 768 O O . GLU A 1 104 ? 3.559 8.239 2.751 1.00 92.94 104 GLU A O 1
ATOM 773 N N . PHE A 1 105 ? 2.806 6.510 1.520 1.00 92.38 105 PHE A N 1
ATOM 774 C CA . PHE A 1 105 ? 4.033 5.721 1.559 1.00 92.38 105 PHE A CA 1
ATOM 775 C C . PHE A 1 105 ? 4.159 4.836 0.321 1.00 92.38 105 PHE A C 1
ATOM 777 O O . PHE A 1 105 ? 3.189 4.619 -0.399 1.00 92.38 105 PHE A O 1
ATOM 784 N N . GLY A 1 106 ? 5.347 4.298 0.068 1.00 92.19 106 GLY A N 1
ATOM 785 C CA . GLY A 1 106 ? 5.554 3.331 -1.002 1.00 92.19 106 GLY A CA 1
ATOM 786 C C . GLY A 1 106 ? 6.997 3.297 -1.474 1.00 92.19 106 GLY A C 1
ATOM 787 O O . GLY A 1 106 ? 7.924 3.358 -0.666 1.00 92.19 106 GLY A O 1
ATOM 788 N N . LEU A 1 107 ? 7.188 3.199 -2.786 1.00 91.00 107 LEU A N 1
ATOM 789 C CA . LEU A 1 107 ? 8.502 3.050 -3.397 1.00 91.00 107 LEU A CA 1
ATOM 790 C C . LEU A 1 107 ? 8.651 3.897 -4.659 1.00 91.00 107 LEU A C 1
ATOM 792 O O . LEU A 1 107 ? 7.697 4.136 -5.397 1.00 91.00 107 LEU A O 1
ATOM 796 N N . SER A 1 108 ? 9.877 4.333 -4.912 1.00 90.12 108 SER A N 1
ATOM 797 C CA . SER A 1 108 ? 10.313 4.910 -6.175 1.00 90.12 108 SER A CA 1
ATOM 798 C C . SER A 1 108 ? 11.303 3.964 -6.836 1.00 90.12 108 SER A C 1
ATOM 800 O O . SER A 1 108 ? 12.197 3.436 -6.182 1.00 90.12 108 SER A O 1
ATOM 802 N N . MET A 1 109 ? 11.135 3.769 -8.134 1.00 88.31 109 MET A N 1
ATOM 803 C CA . MET A 1 109 ? 11.962 2.953 -9.005 1.00 88.31 109 MET A CA 1
ATOM 804 C C . MET A 1 109 ? 12.715 3.874 -9.954 1.00 88.31 109 MET A C 1
ATOM 806 O O . MET A 1 109 ? 12.116 4.785 -10.528 1.00 88.31 109 MET A O 1
ATOM 810 N N . THR A 1 110 ? 13.999 3.613 -10.153 1.00 88.31 110 THR A N 1
ATOM 811 C CA . THR A 1 110 ? 14.815 4.274 -11.177 1.00 88.31 110 THR A CA 1
ATOM 812 C C . THR A 1 110 ? 15.537 3.199 -11.970 1.00 88.31 110 THR A C 1
ATOM 814 O O . THR A 1 110 ? 16.365 2.475 -11.420 1.00 88.31 110 THR A O 1
ATOM 817 N N . CYS A 1 111 ? 15.196 3.063 -13.245 1.00 84.06 111 CYS A N 1
ATOM 818 C CA . CYS A 1 111 ? 15.624 1.964 -14.101 1.00 84.06 111 CYS A CA 1
ATOM 819 C C . CYS A 1 111 ? 16.670 2.439 -15.118 1.00 84.06 111 CYS A C 1
ATOM 821 O O . CYS A 1 111 ? 16.659 3.591 -15.549 1.00 84.06 111 CYS A O 1
ATOM 823 N N . GLN A 1 112 ? 17.571 1.547 -15.536 1.00 81.25 112 GLN A N 1
ATOM 824 C CA . GLN A 1 112 ? 18.582 1.844 -16.568 1.00 81.25 112 GLN A CA 1
ATOM 825 C C . GLN A 1 112 ? 18.033 1.764 -18.010 1.00 81.25 112 GLN A C 1
ATOM 827 O O . GLN A 1 112 ? 18.799 1.690 -18.965 1.00 81.25 112 GLN A O 1
ATOM 832 N N . GLY A 1 113 ? 16.709 1.810 -18.168 1.00 77.88 113 GLY A N 1
ATOM 833 C CA . GLY A 1 113 ? 15.997 1.726 -19.438 1.00 77.88 113 GLY A CA 1
ATOM 834 C C . GLY A 1 113 ? 14.516 1.426 -19.220 1.00 77.88 113 GLY A C 1
ATOM 835 O O . GLY A 1 113 ? 14.044 1.394 -18.076 1.00 77.88 113 GLY A O 1
ATOM 836 N N . ASP A 1 114 ? 13.806 1.181 -20.317 1.00 79.31 114 ASP A N 1
ATOM 837 C CA . ASP A 1 114 ? 12.423 0.709 -20.281 1.00 79.31 114 ASP A CA 1
ATOM 838 C C . ASP A 1 114 ? 12.339 -0.684 -19.647 1.00 79.31 114 ASP A C 1
ATOM 840 O O . ASP A 1 114 ? 13.288 -1.471 -19.689 1.00 79.31 114 ASP A O 1
ATOM 844 N N . ILE A 1 115 ? 11.198 -0.996 -19.042 1.00 77.50 115 ILE A N 1
ATOM 845 C CA . ILE A 1 115 ? 10.958 -2.300 -18.420 1.00 77.50 115 ILE A CA 1
ATOM 846 C C . ILE A 1 115 ? 9.876 -3.029 -19.198 1.00 77.50 115 ILE A C 1
ATOM 848 O O . ILE A 1 115 ? 8.829 -2.462 -19.499 1.00 77.50 115 ILE A O 1
ATOM 852 N N . TRP A 1 116 ? 10.132 -4.293 -19.516 1.00 79.75 116 TRP A N 1
ATOM 853 C CA . TRP A 1 116 ? 9.205 -5.111 -20.282 1.00 79.75 116 TRP A CA 1
ATOM 854 C C . TRP A 1 116 ? 8.102 -5.668 -19.381 1.00 79.75 116 TRP A C 1
ATOM 856 O O . TRP A 1 116 ? 8.386 -6.310 -18.368 1.00 79.75 116 TRP A O 1
ATOM 866 N N . GLN A 1 117 ? 6.845 -5.401 -19.746 1.00 82.94 117 GLN A N 1
ATOM 867 C CA . GLN A 1 117 ? 5.635 -5.900 -19.082 1.00 82.94 117 GLN A CA 1
ATOM 868 C C . GLN A 1 117 ? 5.672 -5.917 -17.539 1.00 82.94 117 GLN A C 1
ATOM 870 O O . GLN A 1 117 ? 5.371 -6.946 -16.923 1.00 82.94 117 GLN A O 1
ATOM 875 N N . PRO A 1 118 ? 6.011 -4.796 -16.879 1.00 85.94 118 PRO A N 1
ATOM 876 C CA . PRO A 1 118 ? 6.034 -4.739 -15.426 1.00 85.94 118 PRO A CA 1
ATOM 877 C C . PRO A 1 118 ? 4.649 -4.968 -14.819 1.00 85.94 118 PRO A C 1
ATOM 879 O O . PRO A 1 118 ? 3.656 -4.378 -15.247 1.00 85.94 118 PRO A O 1
ATOM 882 N N . LYS A 1 119 ? 4.590 -5.776 -13.762 1.00 88.44 119 LYS A N 1
ATOM 883 C CA . LYS A 1 119 ? 3.364 -6.053 -13.008 1.00 88.44 119 LYS A CA 1
ATOM 884 C C . LYS A 1 119 ? 3.527 -5.670 -11.550 1.00 88.44 119 LYS A C 1
ATOM 886 O O . LYS A 1 119 ? 4.439 -6.138 -10.875 1.00 88.44 119 LYS A O 1
ATOM 891 N N . LEU A 1 120 ? 2.614 -4.846 -11.055 1.00 88.62 120 LEU A N 1
ATOM 892 C CA . LEU A 1 120 ? 2.512 -4.471 -9.653 1.00 88.62 120 LEU A CA 1
ATOM 893 C C . LEU A 1 120 ? 1.491 -5.360 -8.948 1.00 88.62 120 LEU A C 1
ATOM 895 O O . LEU A 1 120 ? 0.349 -5.461 -9.381 1.00 88.62 120 LEU A O 1
ATOM 899 N N . THR A 1 121 ? 1.866 -5.936 -7.815 1.00 88.88 121 THR A N 1
ATOM 900 C CA . THR A 1 121 ? 0.934 -6.550 -6.865 1.00 88.88 121 THR A CA 1
ATOM 901 C C . THR A 1 121 ? 1.107 -5.895 -5.505 1.00 88.88 121 THR A C 1
ATOM 903 O O . THR A 1 121 ? 2.209 -5.510 -5.109 1.00 88.88 121 THR A O 1
ATOM 906 N N . ILE A 1 122 ? -0.003 -5.730 -4.795 1.00 87.88 122 ILE A N 1
ATOM 907 C CA . ILE A 1 122 ? -0.028 -5.189 -3.441 1.00 87.88 122 ILE A CA 1
ATOM 908 C C . ILE A 1 122 ? -0.819 -6.176 -2.602 1.00 87.88 122 ILE A C 1
ATOM 910 O O . ILE A 1 122 ? -1.950 -6.501 -2.940 1.00 87.88 122 ILE A O 1
ATOM 914 N N . ARG A 1 123 ? -0.212 -6.670 -1.530 1.00 86.69 123 ARG A N 1
ATOM 915 C CA . ARG A 1 123 ? -0.808 -7.644 -0.614 1.00 86.69 123 ARG A CA 1
ATOM 916 C C . ARG A 1 123 ? -0.772 -7.114 0.804 1.00 86.69 123 ARG A C 1
ATOM 918 O O . ARG A 1 123 ? 0.038 -6.246 1.120 1.00 86.69 123 ARG A O 1
ATOM 925 N N . ALA A 1 124 ? -1.606 -7.675 1.663 1.00 87.19 124 ALA A N 1
ATOM 926 C CA . ALA A 1 124 ? -1.572 -7.388 3.085 1.00 87.19 124 ALA A CA 1
ATOM 927 C C . ALA A 1 124 ? -1.954 -8.618 3.911 1.00 87.19 124 ALA A C 1
ATOM 929 O O . ALA A 1 124 ? -2.581 -9.546 3.396 1.00 87.19 124 ALA A O 1
ATOM 930 N N . ALA A 1 125 ? -1.576 -8.619 5.187 1.00 86.38 125 ALA A N 1
ATOM 931 C CA . ALA A 1 125 ? -1.989 -9.651 6.135 1.00 86.38 125 ALA A CA 1
ATOM 932 C C . ALA A 1 125 ? -3.422 -9.401 6.639 1.00 86.38 125 ALA A C 1
ATOM 934 O O . ALA A 1 125 ? -3.856 -8.249 6.704 1.00 86.38 125 ALA A O 1
ATOM 935 N N . ASN A 1 126 ? -4.131 -10.478 7.005 1.00 88.69 126 ASN A N 1
ATOM 936 C CA . ASN A 1 126 ? -5.473 -10.438 7.613 1.00 88.69 126 ASN A CA 1
ATOM 937 C C . ASN A 1 126 ? -6.426 -9.491 6.871 1.00 88.69 126 ASN A C 1
ATOM 939 O O . ASN A 1 126 ? -6.932 -8.511 7.416 1.00 88.69 126 ASN A O 1
ATOM 943 N N . VAL A 1 127 ? -6.569 -9.738 5.571 1.00 87.31 127 VAL A N 1
ATOM 944 C CA . VAL A 1 127 ? -7.153 -8.766 4.656 1.00 87.31 127 VAL A CA 1
ATOM 945 C C . VAL A 1 127 ? -8.679 -8.810 4.664 1.00 87.31 127 VAL A C 1
ATOM 947 O O . VAL A 1 127 ? -9.282 -9.878 4.578 1.00 87.31 127 VAL A O 1
ATOM 950 N N . VAL A 1 128 ? -9.300 -7.633 4.668 1.00 89.44 128 VAL A N 1
ATOM 951 C CA . VAL A 1 128 ? -10.694 -7.446 4.247 1.00 89.44 128 VAL A CA 1
ATOM 952 C C . VAL A 1 128 ? -10.672 -6.467 3.082 1.00 89.44 128 VAL A C 1
ATOM 954 O O . VAL A 1 128 ? -10.101 -5.389 3.196 1.00 89.44 128 VAL A O 1
ATOM 957 N N . TYR A 1 129 ? -11.245 -6.833 1.939 1.00 86.69 129 TYR A N 1
ATOM 958 C CA . TYR A 1 129 ? -11.224 -5.987 0.745 1.00 86.69 129 TYR A CA 1
ATOM 959 C C . TYR A 1 129 ? -12.633 -5.535 0.372 1.00 86.69 129 TYR A C 1
ATOM 961 O O . TYR A 1 129 ? -13.540 -6.353 0.229 1.00 86.69 129 TYR A O 1
ATOM 969 N N . SER A 1 130 ? -12.794 -4.226 0.194 1.00 87.12 130 SER A N 1
ATOM 970 C CA . SER A 1 130 ? -14.024 -3.606 -0.290 1.00 87.12 130 SER A CA 1
ATOM 971 C C . SER A 1 130 ? -13.855 -3.216 -1.756 1.00 87.12 130 SER A C 1
ATOM 973 O O . SER A 1 130 ? -13.152 -2.253 -2.072 1.00 87.12 130 SER A O 1
ATOM 975 N N . ALA A 1 131 ? -14.507 -3.960 -2.652 1.00 82.06 131 ALA A N 1
ATOM 976 C CA . ALA A 1 131 ? -14.440 -3.715 -4.093 1.00 82.06 131 ALA A CA 1
ATOM 977 C C . ALA A 1 131 ? -15.039 -2.354 -4.485 1.00 82.06 131 ALA A C 1
ATOM 979 O O . ALA A 1 131 ? -14.463 -1.644 -5.309 1.00 82.06 131 ALA A O 1
ATOM 980 N N . ASP A 1 132 ? -16.145 -1.964 -3.846 1.00 83.50 132 ASP A N 1
ATOM 981 C CA . ASP A 1 132 ? -16.873 -0.729 -4.159 1.00 83.50 132 ASP A CA 1
ATOM 982 C C . ASP A 1 132 ? -16.047 0.519 -3.839 1.00 83.50 132 ASP A C 1
ATOM 984 O O . ASP A 1 132 ? -15.974 1.458 -4.632 1.00 83.50 132 ASP A O 1
ATOM 988 N N . SER A 1 133 ? -15.385 0.520 -2.679 1.00 83.81 133 SER A N 1
ATOM 989 C CA . SER A 1 133 ? -14.540 1.636 -2.250 1.00 83.81 133 SER A CA 1
ATOM 990 C C . SER A 1 133 ? -13.083 1.502 -2.685 1.00 83.81 133 SER A C 1
ATOM 992 O O . SER A 1 133 ? -12.331 2.459 -2.521 1.00 83.81 133 SER A O 1
ATOM 994 N N . LYS A 1 134 ? -12.681 0.354 -3.249 1.00 87.25 134 LYS A N 1
ATOM 995 C CA . LYS A 1 134 ? -11.291 0.040 -3.623 1.00 87.25 134 LYS A CA 1
ATOM 996 C C . LYS A 1 134 ? -10.315 0.144 -2.443 1.00 87.25 134 LYS A C 1
ATOM 998 O O . LYS A 1 134 ? -9.138 0.455 -2.625 1.00 87.25 134 LYS A O 1
ATOM 1003 N N . ILE A 1 135 ? -10.811 -0.113 -1.233 1.00 89.25 135 ILE A N 1
ATOM 1004 C CA . ILE A 1 135 ? -10.036 -0.039 0.006 1.00 89.25 135 ILE A CA 1
ATOM 1005 C C . ILE A 1 135 ? -9.701 -1.452 0.463 1.00 89.25 135 ILE A C 1
ATOM 1007 O O . ILE A 1 135 ? -10.566 -2.326 0.561 1.00 89.25 135 ILE A O 1
ATOM 1011 N N . LEU A 1 136 ? -8.429 -1.642 0.783 1.00 90.44 136 LEU A N 1
ATOM 1012 C CA . LEU A 1 136 ? -7.923 -2.801 1.487 1.00 90.44 136 LEU A CA 1
ATOM 1013 C C . LEU A 1 136 ? -7.821 -2.464 2.973 1.00 90.44 136 LEU A C 1
ATOM 1015 O O . LEU A 1 136 ? -7.215 -1.465 3.340 1.00 90.44 136 LEU A O 1
ATOM 1019 N N . TYR A 1 137 ? -8.373 -3.309 3.827 1.00 92.06 137 TYR A N 1
ATOM 1020 C CA . TYR A 1 137 ? -8.221 -3.228 5.272 1.00 92.06 137 TYR A CA 1
ATOM 1021 C C . TYR A 1 137 ? -7.259 -4.325 5.727 1.00 92.06 137 TYR A C 1
ATOM 1023 O O . TYR A 1 137 ? -7.342 -5.454 5.242 1.00 92.06 137 TYR A O 1
ATOM 1031 N N . THR A 1 138 ? -6.336 -3.999 6.628 1.00 92.25 138 THR A N 1
ATOM 1032 C CA . THR A 1 138 ? -5.321 -4.932 7.134 1.00 92.25 138 THR A CA 1
ATOM 1033 C C . THR A 1 138 ? -5.055 -4.732 8.616 1.00 92.25 138 THR A C 1
ATOM 1035 O O . THR A 1 138 ? -5.099 -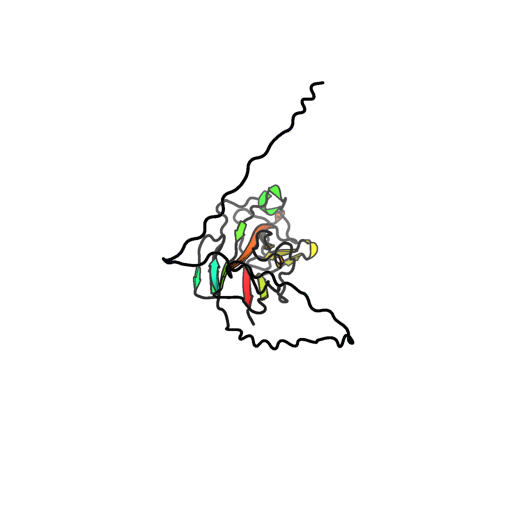3.611 9.130 1.00 92.25 138 THR A O 1
ATOM 1038 N N . THR A 1 139 ? -4.736 -5.839 9.278 1.00 93.56 139 THR A N 1
ATOM 1039 C CA . THR A 1 139 ? -4.369 -5.922 10.690 1.00 93.56 139 THR A CA 1
ATOM 1040 C C . THR A 1 139 ? -3.200 -6.887 10.880 1.00 93.56 139 THR A C 1
ATOM 1042 O O . THR A 1 139 ? -2.847 -7.667 9.991 1.00 93.56 139 THR A O 1
ATOM 1045 N N . ASP A 1 140 ? -2.593 -6.866 12.060 1.00 86.62 140 ASP A N 1
ATOM 1046 C CA . ASP A 1 140 ? -1.581 -7.833 12.487 1.00 86.62 140 ASP A CA 1
ATOM 1047 C C . ASP A 1 140 ? -2.160 -9.202 12.873 1.00 86.62 140 ASP A C 1
ATOM 1049 O O . ASP A 1 140 ? -1.536 -10.230 12.601 1.00 86.62 140 ASP A O 1
ATOM 1053 N N . THR A 1 141 ? -3.370 -9.231 13.438 1.00 89.06 141 THR A N 1
ATOM 1054 C CA . THR A 1 141 ? -4.111 -10.455 13.770 1.00 89.06 141 THR A CA 1
ATOM 1055 C C . THR A 1 141 ? -5.527 -10.444 13.178 1.00 89.06 141 THR A C 1
ATOM 1057 O O . THR A 1 141 ? -6.107 -9.365 13.029 1.00 89.06 141 THR A O 1
ATOM 1060 N N . PRO A 1 142 ? -6.121 -11.612 12.854 1.00 87.69 142 PRO A N 1
ATOM 1061 C CA . PRO A 1 142 ? -7.471 -11.690 12.278 1.00 87.69 142 PRO A CA 1
ATOM 1062 C C . PRO A 1 142 ? -8.573 -11.048 13.134 1.00 87.69 142 PRO A C 1
ATOM 1064 O O . PRO A 1 142 ? -9.577 -10.586 12.600 1.00 87.69 142 PRO A O 1
ATOM 1067 N N . ASP A 1 143 ? -8.381 -11.006 14.455 1.00 89.19 143 ASP A N 1
ATOM 1068 C CA . ASP A 1 143 ? -9.397 -10.554 15.409 1.00 89.19 143 ASP A CA 1
ATOM 1069 C C . ASP A 1 143 ? -9.221 -9.094 15.853 1.00 89.19 143 ASP A C 1
ATOM 1071 O O . ASP A 1 143 ? -10.017 -8.596 16.652 1.00 89.19 143 ASP A O 1
ATOM 1075 N N . SER A 1 144 ? -8.207 -8.386 15.342 1.00 91.56 144 SER A N 1
ATOM 1076 C CA . SER A 1 144 ? -7.927 -6.999 15.726 1.00 91.56 144 SER A CA 1
ATOM 1077 C C . SER A 1 144 ? -9.116 -6.074 15.411 1.00 91.56 144 SER A C 1
ATOM 1079 O O . SER A 1 144 ? -9.636 -6.040 14.296 1.00 91.56 144 SER A O 1
ATOM 1081 N N . THR A 1 145 ? -9.541 -5.287 16.407 1.00 93.44 145 THR A N 1
ATOM 1082 C CA . THR A 1 145 ? -10.656 -4.325 16.287 1.00 93.44 145 THR A CA 1
ATOM 1083 C C . THR A 1 145 ? -10.326 -3.158 15.354 1.00 93.44 145 THR A C 1
ATOM 1085 O O . THR A 1 145 ? -11.186 -2.621 14.655 1.00 93.44 145 THR A O 1
ATOM 1088 N N . VAL A 1 146 ? -9.064 -2.738 15.375 1.00 92.75 146 VAL A N 1
ATOM 1089 C CA . VAL A 1 146 ? -8.535 -1.577 14.662 1.00 92.75 146 VAL A CA 1
ATOM 1090 C C . VAL A 1 146 ? -7.389 -2.016 13.769 1.00 92.75 146 VAL A C 1
ATOM 1092 O O . VAL A 1 146 ? -6.635 -2.925 14.111 1.00 92.75 146 VAL A O 1
ATOM 1095 N N . GLY A 1 147 ? -7.258 -1.354 12.630 1.00 93.44 147 GLY A N 1
ATOM 1096 C CA . GLY A 1 147 ? -6.236 -1.661 11.644 1.00 93.44 147 GLY A CA 1
ATOM 1097 C C . GLY A 1 147 ? -5.957 -0.470 10.750 1.00 93.44 147 GLY A C 1
ATOM 1098 O O . GLY A 1 147 ? -6.198 0.683 11.117 1.00 93.44 147 GLY A O 1
ATOM 1099 N N . PHE A 1 148 ? -5.469 -0.761 9.552 1.00 93.25 148 PHE A N 1
ATOM 1100 C CA . PHE A 1 148 ? -5.237 0.238 8.523 1.00 93.25 148 PHE A CA 1
ATOM 1101 C C . PHE A 1 148 ? -6.138 -0.010 7.328 1.00 93.25 148 PHE A C 1
ATOM 1103 O O . PHE A 1 148 ? -6.193 -1.120 6.805 1.00 93.25 148 PHE A O 1
ATOM 1110 N N . ALA A 1 149 ? -6.791 1.050 6.865 1.00 92.69 149 ALA A N 1
ATOM 1111 C CA . ALA A 1 149 ? -7.288 1.116 5.503 1.00 92.69 149 ALA A CA 1
ATOM 1112 C C . ALA A 1 149 ? -6.150 1.581 4.594 1.00 92.69 149 ALA A C 1
ATOM 1114 O O . ALA A 1 149 ? -5.379 2.464 4.967 1.00 92.69 149 ALA A O 1
ATOM 1115 N N . VAL A 1 150 ? -6.057 0.983 3.413 1.00 91.88 150 VAL A N 1
ATOM 1116 C CA . VAL A 1 150 ? -5.001 1.176 2.425 1.00 91.88 150 VAL A CA 1
ATOM 1117 C C . VAL A 1 150 ? -5.638 1.286 1.044 1.00 91.88 150 VAL A C 1
ATOM 1119 O O . VAL A 1 150 ? -6.495 0.483 0.677 1.00 91.88 150 VAL A O 1
ATOM 1122 N N . GLN A 1 151 ? -5.201 2.263 0.259 1.00 91.06 151 GLN A N 1
ATOM 1123 C CA . GLN A 1 151 ? -5.612 2.440 -1.134 1.00 91.06 151 GLN A CA 1
ATOM 1124 C C . GLN A 1 151 ? -4.438 2.942 -1.976 1.00 91.06 151 GLN A C 1
ATOM 1126 O O . GLN A 1 151 ? -3.475 3.494 -1.441 1.00 91.06 151 GLN A O 1
ATOM 1131 N N . LEU A 1 152 ? -4.512 2.791 -3.298 1.00 91.81 152 LEU A N 1
ATOM 1132 C CA . LEU A 1 152 ? -3.576 3.471 -4.195 1.00 91.81 152 LEU A CA 1
ATOM 1133 C C . LEU A 1 152 ? -3.740 4.990 -4.068 1.00 91.81 152 LEU A C 1
ATOM 1135 O O . LEU A 1 152 ? -4.856 5.506 -4.010 1.00 91.81 152 LEU A O 1
ATOM 1139 N N . SER A 1 153 ? -2.621 5.712 -4.021 1.00 91.69 153 SER A N 1
ATOM 1140 C CA . SER A 1 153 ? -2.643 7.173 -4.104 1.00 91.69 153 SER A CA 1
ATOM 1141 C C . SER A 1 153 ? -3.038 7.625 -5.516 1.00 91.69 153 SER A C 1
ATOM 1143 O O . SER A 1 153 ? -2.790 6.936 -6.503 1.00 91.69 153 SER A O 1
ATOM 1145 N N . ASN A 1 154 ? -3.591 8.830 -5.629 1.00 89.31 154 ASN A N 1
ATOM 1146 C CA . ASN A 1 154 ? -3.817 9.488 -6.919 1.00 89.31 154 ASN A CA 1
ATOM 1147 C C . ASN A 1 154 ? -2.601 10.311 -7.389 1.00 89.31 154 ASN A C 1
ATOM 1149 O O . ASN A 1 154 ? -2.704 11.062 -8.355 1.00 89.31 154 ASN A O 1
ATOM 1153 N N . THR A 1 155 ? -1.461 10.213 -6.693 1.00 89.62 155 THR A N 1
ATOM 1154 C CA . THR A 1 155 ? -0.214 10.931 -7.017 1.00 89.62 155 THR A CA 1
ATOM 1155 C C . THR A 1 155 ? 0.867 10.015 -7.598 1.00 89.62 155 THR A C 1
ATOM 1157 O O . THR A 1 155 ? 2.056 10.346 -7.562 1.00 89.62 155 THR A O 1
ATOM 1160 N N . ASN A 1 156 ? 0.473 8.853 -8.128 1.00 91.88 156 ASN A N 1
ATOM 1161 C CA . ASN A 1 156 ? 1.395 7.945 -8.799 1.00 91.88 156 ASN A CA 1
ATOM 1162 C C . ASN A 1 156 ? 1.871 8.540 -10.124 1.00 91.88 156 ASN A C 1
ATOM 1164 O O . ASN A 1 156 ? 1.111 9.195 -10.840 1.00 91.88 156 ASN A O 1
ATOM 1168 N N . THR A 1 157 ? 3.133 8.277 -10.468 1.00 91.38 157 THR A N 1
ATOM 1169 C CA . THR A 1 157 ? 3.697 8.715 -11.755 1.00 91.38 157 THR A CA 1
ATOM 1170 C C . THR A 1 157 ? 3.115 7.927 -12.923 1.00 91.38 157 THR A C 1
ATOM 1172 O O . THR A 1 157 ? 3.035 8.444 -14.031 1.00 91.38 157 THR A O 1
ATOM 1175 N N . ASP A 1 158 ? 2.745 6.666 -12.686 1.00 88.81 158 ASP A N 1
ATOM 1176 C CA . ASP A 1 158 ? 2.055 5.848 -13.674 1.00 88.81 158 ASP A CA 1
ATOM 1177 C C . ASP A 1 158 ? 0.548 6.088 -13.571 1.00 88.81 158 ASP A C 1
ATOM 1179 O O . ASP A 1 158 ? -0.078 5.782 -12.552 1.00 88.81 158 ASP A O 1
ATOM 1183 N N . SER A 1 159 ? -0.032 6.651 -14.630 1.00 87.38 159 SER A N 1
ATOM 1184 C CA . SER A 1 159 ? -1.450 7.013 -14.658 1.00 87.38 159 SER A CA 1
ATOM 1185 C C . SER A 1 159 ? -2.391 5.817 -14.524 1.00 87.38 159 SER A C 1
ATOM 1187 O O . SER A 1 159 ? -3.498 5.995 -14.021 1.00 87.38 159 SER A O 1
ATOM 1189 N N . VAL A 1 160 ? -1.945 4.605 -14.886 1.00 87.50 160 VAL A N 1
ATOM 1190 C CA . VAL A 1 160 ? -2.747 3.379 -14.748 1.00 87.50 160 VAL A CA 1
ATOM 1191 C C . VAL A 1 160 ? -3.070 3.092 -13.282 1.00 87.50 160 VAL A C 1
ATOM 1193 O O . VAL A 1 160 ? -4.085 2.472 -12.990 1.00 87.50 160 VAL A O 1
ATOM 1196 N N . LEU A 1 161 ? -2.245 3.570 -12.347 1.00 88.12 161 LEU A N 1
ATOM 1197 C CA . LEU A 1 161 ? -2.456 3.385 -10.912 1.00 88.12 161 LEU A CA 1
ATOM 1198 C C . LEU A 1 161 ? -3.455 4.380 -10.312 1.00 88.12 161 LEU A C 1
ATOM 1200 O O . LEU A 1 161 ? -4.056 4.095 -9.275 1.00 88.12 161 LEU A O 1
ATOM 1204 N N . ASN A 1 162 ? -3.655 5.536 -10.945 1.00 86.94 162 ASN A N 1
ATOM 1205 C CA . ASN A 1 162 ? -4.494 6.598 -10.402 1.00 86.94 162 ASN A CA 1
ATOM 1206 C C . ASN A 1 162 ? -5.974 6.234 -10.590 1.00 86.94 162 ASN A C 1
ATOM 1208 O O . ASN A 1 162 ? -6.487 6.184 -11.705 1.00 86.94 162 ASN A O 1
ATOM 1212 N N . GLY A 1 163 ? -6.665 5.945 -9.485 1.00 77.50 163 GLY A N 1
ATOM 1213 C CA . GLY A 1 163 ? -8.044 5.450 -9.500 1.00 77.50 163 GLY A CA 1
ATOM 1214 C C . GLY A 1 163 ? -8.191 3.951 -9.799 1.00 77.50 163 GLY A C 1
ATOM 1215 O O . GLY A 1 163 ? -9.325 3.461 -9.891 1.00 77.50 163 GLY A O 1
ATOM 1216 N N . ALA A 1 164 ? -7.091 3.198 -9.918 1.00 79.12 164 ALA A N 1
ATOM 1217 C CA . ALA A 1 164 ? -7.147 1.744 -10.030 1.00 79.12 164 ALA A CA 1
ATOM 1218 C C . ALA A 1 164 ? -7.628 1.105 -8.724 1.00 79.12 164 ALA A C 1
ATOM 1220 O O . ALA A 1 164 ? -7.309 1.557 -7.627 1.00 79.12 164 ALA A O 1
ATOM 1221 N N . GLY A 1 165 ? -8.433 0.048 -8.858 1.00 70.00 165 GLY A N 1
ATOM 1222 C CA . GLY A 1 165 ? -9.060 -0.622 -7.720 1.00 70.00 165 GLY A CA 1
ATOM 1223 C C . GLY A 1 165 ? -8.444 -1.941 -7.295 1.00 70.00 165 GLY A C 1
ATOM 1224 O O . GLY A 1 165 ? -8.870 -2.493 -6.292 1.00 70.00 165 GLY A O 1
ATOM 1225 N N . ILE A 1 166 ? -7.489 -2.491 -8.036 1.00 58.66 166 ILE A N 1
ATOM 1226 C CA . ILE A 1 166 ? -7.195 -3.921 -7.948 1.00 58.66 166 ILE A CA 1
ATOM 1227 C C . ILE A 1 166 ? -5.922 -4.151 -7.130 1.00 58.66 166 ILE A C 1
ATOM 1229 O O . ILE A 1 166 ? -4.817 -3.893 -7.589 1.00 58.66 166 ILE A O 1
ATOM 1233 N N . LEU A 1 167 ? -6.098 -4.669 -5.913 1.00 62.31 167 LEU A N 1
ATOM 1234 C CA . LEU A 1 167 ? -5.029 -5.092 -4.996 1.00 62.31 167 LEU A CA 1
ATOM 1235 C C . LEU A 1 167 ? -5.011 -6.628 -4.846 1.00 62.31 167 LEU A C 1
ATOM 1237 O O . LEU A 1 167 ? -4.651 -7.166 -3.807 1.00 62.31 167 LEU A O 1
ATOM 1241 N N . THR A 1 168 ? -5.467 -7.347 -5.875 1.00 61.72 168 THR A N 1
ATOM 1242 C CA . THR A 1 168 ? -5.531 -8.817 -5.890 1.00 61.72 168 THR A CA 1
ATOM 1243 C C . THR A 1 168 ? -4.359 -9.423 -6.660 1.00 61.72 168 THR A C 1
ATOM 1245 O O . THR A 1 168 ? -3.734 -8.749 -7.478 1.00 61.72 168 THR A O 1
ATOM 1248 N N . ASP A 1 169 ? -4.126 -10.724 -6.475 1.00 65.31 169 ASP A N 1
ATOM 1249 C CA . ASP A 1 169 ? -3.026 -11.502 -7.073 1.00 65.31 169 ASP A CA 1
ATOM 1250 C C . ASP A 1 169 ? -2.886 -11.416 -8.599 1.00 65.31 169 ASP A C 1
ATOM 1252 O O . ASP A 1 169 ? -1.812 -11.694 -9.125 1.00 65.31 169 ASP A O 1
ATOM 1256 N N . ALA A 1 170 ? -3.938 -11.004 -9.311 1.00 72.62 170 ALA A N 1
ATOM 1257 C CA . ALA A 1 170 ? -3.885 -10.755 -10.751 1.00 72.62 170 ALA A CA 1
ATOM 1258 C C . ALA A 1 170 ? -2.863 -9.666 -11.145 1.00 72.62 170 ALA A C 1
ATOM 1260 O O . ALA A 1 170 ? -2.320 -9.707 -12.250 1.00 72.62 170 ALA A O 1
ATOM 1261 N N . GLY A 1 171 ? -2.579 -8.726 -10.236 1.00 83.38 171 GLY A N 1
ATOM 1262 C CA . GLY A 1 171 ? -1.675 -7.603 -10.460 1.00 83.38 171 GLY A CA 1
ATOM 1263 C C . GLY A 1 171 ? -2.214 -6.538 -11.418 1.00 83.38 171 GLY A C 1
ATOM 1264 O O . GLY A 1 171 ? -3.211 -6.724 -12.114 1.00 83.38 171 GLY A O 1
ATOM 1265 N N . ILE A 1 172 ? -1.542 -5.390 -11.435 1.00 87.88 172 ILE A N 1
ATOM 1266 C CA . ILE A 1 172 ? -1.784 -4.278 -12.355 1.00 87.88 172 ILE A CA 1
ATOM 1267 C C . ILE A 1 172 ? -0.574 -4.166 -13.278 1.00 87.88 172 ILE A C 1
ATOM 1269 O O . ILE A 1 172 ? 0.555 -4.021 -12.807 1.00 87.88 172 ILE A O 1
ATOM 1273 N N . SER A 1 173 ? -0.805 -4.210 -14.588 1.00 88.69 173 SER A N 1
ATOM 1274 C CA . SER A 1 173 ? 0.231 -3.896 -15.572 1.00 88.69 173 SER A CA 1
ATOM 1275 C C . SER A 1 173 ? 0.605 -2.420 -15.474 1.00 88.69 173 SER A C 1
ATOM 1277 O O . SER A 1 173 ? -0.262 -1.554 -15.591 1.00 88.69 173 SER A O 1
ATOM 1279 N N . LEU A 1 174 ? 1.887 -2.138 -15.260 1.00 87.75 174 LEU A N 1
ATOM 1280 C CA . LEU A 1 174 ? 2.422 -0.783 -15.339 1.00 87.75 174 LEU A CA 1
ATOM 1281 C C . LEU A 1 174 ? 2.809 -0.475 -16.789 1.00 87.75 174 LEU A C 1
ATOM 1283 O O . LEU A 1 174 ? 3.043 -1.373 -17.600 1.00 87.75 174 LEU A O 1
ATOM 1287 N N . SER A 1 175 ? 2.898 0.808 -17.110 1.00 87.81 175 SER A N 1
ATOM 1288 C CA . SER A 1 175 ? 3.407 1.279 -18.395 1.00 87.81 175 SER A CA 1
ATOM 1289 C C . SER A 1 175 ? 4.862 0.833 -18.560 1.00 87.81 175 SER A C 1
ATOM 1291 O O . SER A 1 175 ? 5.631 0.940 -17.608 1.00 87.81 175 SER A O 1
ATOM 1293 N N . GLU A 1 176 ? 5.268 0.375 -19.747 1.00 85.44 176 GLU A N 1
ATOM 1294 C CA . GLU A 1 176 ? 6.640 -0.106 -20.035 1.00 85.44 176 GLU A CA 1
ATOM 1295 C C . GLU A 1 176 ? 7.664 1.024 -20.157 1.00 85.44 176 GLU A C 1
ATOM 1297 O O . GLU A 1 176 ? 8.819 0.892 -19.741 1.00 85.44 176 GLU A O 1
ATOM 1302 N N . THR A 1 177 ? 7.188 2.182 -20.607 1.00 82.00 177 THR A N 1
ATOM 1303 C CA . THR A 1 177 ? 7.949 3.426 -20.711 1.00 82.00 177 THR A CA 1
ATOM 1304 C C . THR A 1 177 ? 7.576 4.376 -19.582 1.00 82.00 177 THR A C 1
ATOM 1306 O O . THR A 1 177 ? 6.397 4.487 -19.227 1.00 82.00 177 THR A O 1
ATOM 1309 N N . SER A 1 178 ? 8.542 5.120 -19.051 1.00 81.00 178 SER A N 1
ATOM 1310 C CA . SER A 1 178 ? 8.253 6.238 -18.152 1.00 81.00 178 SER A CA 1
ATOM 1311 C C . SER A 1 178 ? 9.255 7.381 -18.328 1.00 81.00 178 SER A C 1
ATOM 1313 O O . SER A 1 178 ? 10.411 7.137 -18.680 1.00 81.00 178 SER A O 1
ATOM 1315 N N . PRO A 1 179 ? 8.855 8.644 -18.082 1.00 79.81 179 PRO A N 1
ATOM 1316 C CA . PRO A 1 179 ? 9.791 9.761 -18.114 1.00 79.81 179 PRO A CA 1
ATOM 1317 C C . PRO A 1 179 ? 11.002 9.494 -17.211 1.00 79.81 179 PRO A C 1
ATOM 1319 O O . PRO A 1 179 ? 10.853 9.105 -16.051 1.00 79.81 179 PRO A O 1
ATOM 1322 N N . ASN A 1 180 ? 12.204 9.705 -17.751 1.00 82.38 180 ASN A N 1
ATOM 1323 C CA . ASN A 1 180 ? 13.482 9.456 -17.071 1.00 82.38 180 ASN A CA 1
ATOM 1324 C C . ASN A 1 180 ? 13.669 8.014 -16.559 1.00 82.38 180 ASN A C 1
ATOM 1326 O O . ASN A 1 180 ? 14.456 7.803 -15.637 1.00 82.38 180 ASN A O 1
ATOM 1330 N N . ASN A 1 181 ? 12.931 7.038 -17.102 1.00 83.25 181 ASN A N 1
ATOM 1331 C CA . ASN A 1 181 ? 12.924 5.646 -16.639 1.00 83.25 181 ASN A CA 1
ATOM 1332 C C . ASN A 1 181 ? 12.659 5.517 -15.131 1.00 83.25 181 ASN A C 1
ATOM 1334 O O . ASN A 1 181 ? 13.134 4.589 -14.473 1.00 83.25 181 ASN A O 1
ATOM 1338 N N . SER A 1 182 ? 11.920 6.472 -14.561 1.00 87.25 182 SER A N 1
ATOM 1339 C CA . SER A 1 182 ? 11.570 6.484 -13.147 1.00 87.25 182 SER A CA 1
ATOM 1340 C C . SER A 1 182 ? 10.071 6.309 -12.957 1.00 87.25 182 SER A C 1
ATOM 1342 O O . SER A 1 182 ? 9.270 6.777 -13.769 1.00 87.25 182 SER A O 1
ATOM 1344 N N . ARG A 1 183 ? 9.683 5.595 -11.899 1.00 88.88 183 ARG A N 1
ATOM 1345 C CA . ARG A 1 183 ? 8.284 5.398 -11.510 1.00 88.88 183 ARG A CA 1
ATOM 1346 C C . ARG A 1 183 ? 8.150 5.472 -10.004 1.00 88.88 183 ARG A C 1
ATOM 1348 O O . ARG A 1 183 ? 8.962 4.901 -9.291 1.00 88.88 183 ARG A O 1
ATOM 1355 N N . THR A 1 184 ? 7.090 6.080 -9.509 1.00 91.75 184 THR A N 1
ATOM 1356 C CA . THR A 1 184 ? 6.753 6.068 -8.091 1.00 91.75 184 THR A CA 1
ATOM 1357 C C . THR A 1 184 ? 5.408 5.388 -7.897 1.00 91.75 184 THR A C 1
ATOM 1359 O O . THR A 1 184 ? 4.419 5.780 -8.517 1.00 91.75 184 THR A O 1
ATOM 1362 N N . VAL A 1 185 ? 5.403 4.384 -7.019 1.00 91.69 185 VAL A N 1
ATOM 1363 C CA . VAL A 1 185 ? 4.220 3.686 -6.519 1.00 91.69 185 VAL A CA 1
ATOM 1364 C C . VAL A 1 185 ? 3.967 4.157 -5.088 1.00 91.69 185 VAL A C 1
ATOM 1366 O O . VAL A 1 185 ? 4.783 3.923 -4.198 1.00 91.69 185 VAL A O 1
ATOM 1369 N N . ARG A 1 186 ? 2.843 4.830 -4.866 1.00 93.94 186 ARG A N 1
ATOM 1370 C CA . ARG A 1 186 ? 2.374 5.378 -3.598 1.00 93.94 186 ARG A CA 1
ATOM 1371 C C . ARG A 1 186 ? 1.025 4.788 -3.239 1.00 93.94 186 ARG A C 1
ATOM 1373 O O . ARG A 1 186 ? 0.106 4.713 -4.059 1.00 93.94 186 ARG A O 1
ATOM 1380 N N . LEU A 1 187 ? 0.917 4.453 -1.968 1.00 92.81 187 LEU A N 1
ATOM 1381 C CA . LEU A 1 187 ? -0.288 4.068 -1.266 1.00 92.81 187 LEU A CA 1
ATOM 1382 C C . LEU A 1 187 ? -0.634 5.161 -0.267 1.00 92.81 187 LEU A C 1
ATOM 1384 O O . LEU A 1 187 ? 0.248 5.820 0.279 1.00 92.81 187 LEU A O 1
ATOM 1388 N N . GLN A 1 188 ? -1.921 5.323 -0.018 1.00 93.06 188 GLN A N 1
ATOM 1389 C CA . GLN A 1 188 ? -2.447 6.048 1.123 1.00 93.06 188 GLN A CA 1
ATOM 1390 C C . GLN A 1 188 ? -2.880 5.034 2.169 1.00 93.06 188 GLN A C 1
ATOM 1392 O O . GLN A 1 188 ? -3.560 4.068 1.828 1.00 93.06 188 GLN A O 1
ATOM 1397 N N . ALA A 1 189 ? -2.524 5.267 3.427 1.00 93.00 189 ALA A N 1
ATOM 1398 C CA . ALA A 1 189 ? -3.106 4.548 4.547 1.00 93.00 189 ALA A CA 1
ATOM 1399 C C . ALA A 1 189 ? -3.573 5.487 5.647 1.00 93.00 189 ALA A C 1
ATOM 1401 O O . ALA A 1 189 ? -3.043 6.585 5.815 1.00 93.00 189 ALA A O 1
ATOM 1402 N N . TRP A 1 190 ? -4.558 5.032 6.410 1.00 93.06 190 TRP A N 1
ATOM 1403 C CA . TRP A 1 190 ? -5.004 5.680 7.635 1.00 93.06 190 TRP A CA 1
ATOM 1404 C C . TRP A 1 190 ? -5.480 4.627 8.642 1.00 93.06 190 TRP A C 1
ATOM 1406 O O . TRP A 1 190 ? -6.022 3.591 8.237 1.00 93.06 190 TRP A O 1
ATOM 1416 N N . PRO A 1 191 ? -5.295 4.873 9.951 1.00 93.12 191 PRO A N 1
ATOM 1417 C CA . PRO A 1 191 ? -5.893 4.049 10.993 1.00 93.12 191 PRO A CA 1
ATOM 1418 C C . PRO A 1 191 ? -7.416 4.051 10.876 1.00 93.12 191 PRO A C 1
ATOM 1420 O O . PRO A 1 191 ? -8.013 5.087 10.582 1.00 93.12 191 PRO A O 1
ATOM 1423 N N . THR A 1 192 ? -8.057 2.915 11.123 1.00 93.38 192 THR A N 1
ATOM 1424 C CA . THR A 1 192 ? -9.512 2.793 11.002 1.00 93.38 192 THR A CA 1
ATOM 1425 C C . THR A 1 192 ? -10.068 1.698 11.909 1.00 93.38 192 THR A C 1
ATOM 1427 O O . THR A 1 192 ? -9.351 0.774 12.301 1.00 93.38 192 THR A O 1
ATOM 1430 N N . LEU A 1 193 ? -11.352 1.808 12.248 1.00 92.94 193 LEU A N 1
ATOM 1431 C CA . LEU A 1 193 ? -12.136 0.686 12.756 1.00 92.94 193 LEU A CA 1
ATOM 1432 C C . LEU A 1 193 ? -12.326 -0.340 11.629 1.00 92.94 193 LEU A C 1
ATOM 1434 O O . LEU A 1 193 ? -12.664 0.037 10.505 1.00 92.94 193 LEU A O 1
ATOM 1438 N N . MET A 1 194 ? -12.113 -1.622 11.914 1.00 92.00 194 MET A N 1
ATOM 1439 C CA . MET A 1 194 ? -12.307 -2.664 10.903 1.00 92.00 194 MET A CA 1
ATOM 1440 C C . MET A 1 194 ? -13.803 -2.809 10.540 1.00 92.00 194 MET A C 1
ATOM 1442 O O . MET A 1 194 ? -14.649 -2.605 11.414 1.00 92.00 194 MET A O 1
ATOM 1446 N N . PRO A 1 195 ? -14.160 -3.140 9.278 1.00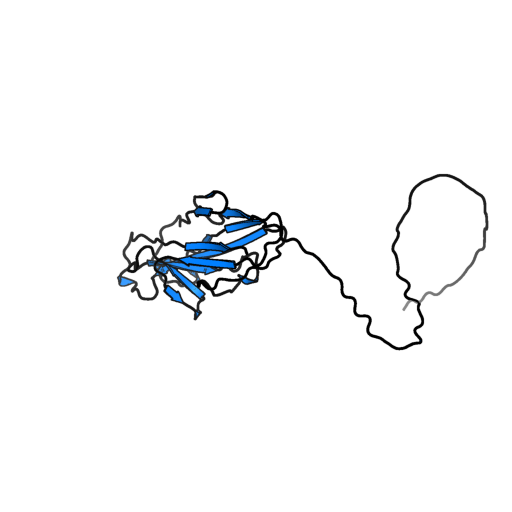 89.69 195 PRO A N 1
ATOM 1447 C CA . PRO A 1 195 ? -15.536 -3.016 8.766 1.00 89.69 195 PRO A CA 1
ATOM 1448 C C . PRO A 1 195 ? -16.627 -3.781 9.532 1.00 89.69 195 PRO A C 1
ATOM 1450 O O . PRO A 1 195 ? -17.790 -3.389 9.492 1.00 89.69 195 PRO A O 1
ATOM 1453 N N . ASP A 1 196 ? -16.269 -4.869 10.209 1.00 89.62 196 ASP A N 1
ATOM 1454 C CA . ASP A 1 196 ? -17.165 -5.757 10.957 1.00 89.62 196 ASP A CA 1
ATOM 1455 C C . ASP A 1 196 ? -17.116 -5.536 12.480 1.00 89.62 196 ASP A C 1
ATOM 1457 O O . ASP A 1 196 ? -17.775 -6.253 13.234 1.00 89.62 196 ASP A O 1
ATOM 1461 N N . LYS A 1 197 ? -16.329 -4.565 12.952 1.00 92.19 197 LYS A N 1
ATOM 1462 C CA . LYS A 1 197 ? -16.074 -4.347 14.380 1.00 92.19 197 LYS A CA 1
ATOM 1463 C C . LYS A 1 197 ? -16.892 -3.190 14.923 1.00 92.19 197 LYS A C 1
ATOM 1465 O O . LYS A 1 197 ? -17.188 -2.221 14.225 1.00 92.19 197 LYS A O 1
ATOM 1470 N N . ALA A 1 198 ? -17.239 -3.267 16.204 1.00 92.44 198 ALA A N 1
ATOM 1471 C CA . ALA A 1 198 ? -17.979 -2.211 16.870 1.00 92.44 198 ALA A CA 1
ATOM 1472 C C . ALA A 1 198 ? -17.028 -1.223 17.553 1.00 92.44 198 ALA A C 1
ATOM 1474 O O . ALA A 1 198 ? -16.018 -1.590 18.152 1.00 92.44 198 ALA A O 1
ATOM 1475 N N . PHE A 1 199 ? -17.392 0.061 17.538 1.00 92.12 199 PHE A N 1
ATOM 1476 C CA . PHE A 1 199 ? -16.605 1.086 18.228 1.00 92.12 199 PHE A CA 1
ATOM 1477 C C . PHE A 1 199 ? -16.568 0.874 19.755 1.00 92.12 199 PHE A C 1
ATOM 1479 O O . PHE A 1 199 ? -15.629 1.315 20.410 1.00 92.12 199 PHE A O 1
ATOM 1486 N N . SER A 1 200 ? -17.555 0.172 20.327 1.00 93.69 200 SER A N 1
ATOM 1487 C CA . SER A 1 200 ? -17.570 -0.229 21.744 1.00 93.69 200 SER A CA 1
ATOM 1488 C C . SER A 1 200 ? -16.396 -1.122 22.141 1.00 93.69 200 SER A C 1
ATOM 1490 O O . SER A 1 200 ? -16.052 -1.182 23.319 1.00 93.69 200 SER A O 1
ATOM 1492 N N . ASP A 1 201 ? -15.776 -1.795 21.172 1.00 91.88 201 ASP A N 1
ATOM 1493 C CA . ASP A 1 201 ? -14.673 -2.723 21.410 1.00 91.88 201 ASP A CA 1
ATOM 1494 C C . ASP A 1 201 ? -13.315 -2.008 21.406 1.00 91.88 201 ASP A C 1
ATOM 1496 O O . ASP A 1 201 ? -12.301 -2.596 21.784 1.00 91.88 201 ASP A O 1
ATOM 1500 N N . VAL A 1 202 ? -13.284 -0.731 21.007 1.00 91.38 202 VAL A N 1
ATOM 1501 C CA . VAL A 1 202 ? -12.074 0.092 20.970 1.00 91.38 202 VAL A CA 1
ATOM 1502 C C . VAL A 1 202 ? -11.706 0.528 22.385 1.00 91.38 202 VAL A C 1
ATOM 1504 O O . VAL A 1 202 ? -12.487 1.171 23.086 1.00 91.38 202 VAL A O 1
ATOM 1507 N N . LYS A 1 203 ? -10.474 0.222 22.796 1.00 90.62 203 LYS A N 1
ATOM 1508 C CA . LYS A 1 203 ? -9.909 0.632 24.087 1.00 90.62 203 LYS A CA 1
ATOM 1509 C C . LYS A 1 203 ? -8.724 1.564 23.870 1.00 90.62 203 LYS A C 1
ATOM 1511 O O . LYS A 1 203 ? -7.963 1.414 22.915 1.00 90.62 203 LYS A O 1
ATOM 1516 N N . ALA A 1 204 ? -8.549 2.517 24.781 1.00 87.38 204 ALA A N 1
ATOM 1517 C CA . ALA A 1 204 ? -7.370 3.375 24.784 1.00 87.38 204 ALA A CA 1
ATOM 1518 C C . ALA A 1 204 ? -6.089 2.531 24.918 1.00 87.38 204 ALA A C 1
ATOM 1520 O O . ALA A 1 204 ? -6.057 1.565 25.682 1.00 87.38 204 ALA A O 1
ATOM 1521 N N . GLY A 1 205 ? -5.047 2.897 24.169 1.00 85.56 205 GLY A N 1
ATOM 1522 C CA . GLY A 1 205 ? -3.765 2.186 24.165 1.00 85.56 205 GLY A CA 1
ATOM 1523 C C . GLY A 1 205 ? -3.735 0.896 23.339 1.00 85.56 205 GLY A C 1
ATOM 1524 O O . GLY A 1 205 ? -2.719 0.206 23.359 1.00 85.56 205 GLY A O 1
ATOM 1525 N N . MET A 1 206 ? -4.806 0.557 22.608 1.00 87.44 206 MET A N 1
ATOM 1526 C CA . MET A 1 206 ? -4.760 -0.549 21.649 1.00 87.44 206 MET A CA 1
ATOM 1527 C C . MET A 1 206 ? -3.701 -0.281 20.569 1.00 87.44 206 MET A C 1
ATOM 1529 O O . MET A 1 206 ? -3.716 0.797 19.966 1.00 87.44 206 MET A O 1
ATOM 1533 N N . PRO A 1 207 ? -2.795 -1.237 20.298 1.00 86.31 207 PRO A N 1
ATOM 1534 C CA . PRO A 1 207 ? -1.874 -1.111 19.182 1.00 86.31 207 PRO A CA 1
ATOM 1535 C C . PRO A 1 207 ? -2.643 -1.164 17.858 1.00 86.31 207 PRO A C 1
ATOM 1537 O O . PRO A 1 207 ? -3.611 -1.910 17.718 1.00 86.31 207 PRO A O 1
ATOM 1540 N N . ILE A 1 208 ? -2.192 -0.372 16.885 1.00 90.12 208 ILE A N 1
ATOM 1541 C CA . ILE A 1 208 ? -2.680 -0.414 15.505 1.00 90.12 208 ILE A CA 1
ATOM 1542 C C . ILE A 1 208 ? -1.494 -0.780 14.627 1.00 90.12 208 ILE A C 1
ATOM 1544 O O . ILE A 1 208 ? -0.554 0.000 14.463 1.00 90.12 208 ILE A O 1
ATOM 1548 N N . THR A 1 209 ? -1.524 -1.992 14.099 1.00 88.94 209 THR A N 1
ATOM 1549 C CA . THR A 1 209 ? -0.421 -2.625 13.377 1.00 88.94 209 THR A CA 1
ATOM 1550 C C . THR A 1 209 ? -0.978 -3.329 12.148 1.00 88.94 209 THR A C 1
ATOM 1552 O O . THR A 1 209 ? -2.105 -3.816 12.129 1.00 88.94 209 THR A O 1
ATOM 1555 N N . GLY A 1 210 ? -0.188 -3.347 11.084 1.00 88.19 210 GLY A N 1
ATOM 1556 C CA . GLY A 1 210 ? -0.547 -3.973 9.821 1.00 88.19 210 GLY A CA 1
ATOM 1557 C C . GLY A 1 210 ? 0.691 -4.112 8.952 1.00 88.19 210 GLY A C 1
ATOM 1558 O O . GLY A 1 210 ? 1.732 -3.512 9.226 1.00 88.19 210 GLY A O 1
ATOM 1559 N N . THR A 1 211 ? 0.607 -4.936 7.917 1.00 90.00 211 THR A N 1
ATOM 1560 C CA . THR A 1 211 ? 1.724 -5.145 6.993 1.00 90.00 211 THR A CA 1
ATOM 1561 C C . THR A 1 211 ? 1.201 -5.158 5.576 1.00 90.00 211 THR A C 1
ATOM 1563 O O . THR A 1 211 ? 0.264 -5.888 5.260 1.00 90.00 211 THR A O 1
ATOM 1566 N N . VAL A 1 212 ? 1.844 -4.358 4.729 1.00 90.44 212 VAL A N 1
ATOM 1567 C CA . VAL A 1 212 ? 1.578 -4.286 3.297 1.00 90.44 212 VAL A CA 1
ATOM 1568 C C . VAL A 1 212 ? 2.846 -4.683 2.557 1.00 90.44 212 VAL A C 1
ATOM 1570 O O . VAL A 1 212 ? 3.934 -4.198 2.857 1.00 90.44 212 VAL A O 1
ATOM 1573 N N . THR A 1 213 ? 2.702 -5.556 1.571 1.00 90.75 213 THR A N 1
ATOM 1574 C CA . 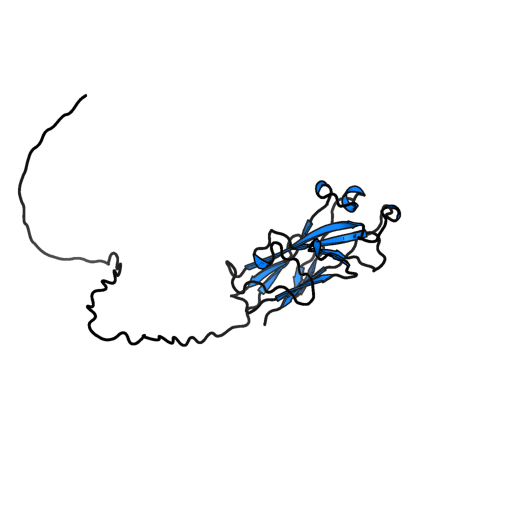THR A 1 213 ? 3.776 -5.972 0.675 1.00 90.75 213 THR A CA 1
ATOM 1575 C C . THR A 1 213 ? 3.503 -5.403 -0.705 1.00 90.75 213 THR A C 1
ATOM 1577 O O . THR A 1 213 ? 2.465 -5.683 -1.297 1.00 90.75 213 THR A O 1
ATOM 1580 N N . ILE A 1 214 ? 4.445 -4.615 -1.217 1.00 90.00 214 ILE A N 1
ATOM 1581 C CA . ILE A 1 214 ? 4.429 -4.101 -2.586 1.00 90.00 214 ILE A CA 1
ATOM 1582 C C . ILE A 1 214 ? 5.429 -4.931 -3.386 1.00 90.00 214 ILE A C 1
ATOM 1584 O O . ILE A 1 214 ? 6.594 -5.032 -3.007 1.00 90.00 214 ILE A O 1
ATOM 1588 N N . THR A 1 215 ? 4.990 -5.539 -4.480 1.00 89.31 215 THR A N 1
ATOM 1589 C CA . THR A 1 215 ? 5.847 -6.357 -5.340 1.00 89.31 215 THR A CA 1
ATOM 1590 C C . THR A 1 215 ? 5.720 -5.888 -6.776 1.00 89.31 215 THR A C 1
ATOM 1592 O O . THR A 1 215 ? 4.623 -5.846 -7.327 1.00 89.31 215 THR A O 1
ATOM 1595 N N . VAL A 1 216 ? 6.856 -5.557 -7.385 1.00 86.81 216 VAL A N 1
ATOM 1596 C CA . VAL A 1 216 ? 6.955 -5.274 -8.817 1.00 86.81 216 VAL A CA 1
ATOM 1597 C C . VAL A 1 216 ? 7.697 -6.435 -9.461 1.00 86.81 216 VAL A C 1
ATOM 1599 O O . VAL A 1 216 ? 8.822 -6.739 -9.077 1.00 86.81 216 VAL A O 1
ATOM 1602 N N . GLN A 1 217 ? 7.039 -7.109 -10.396 1.00 84.75 217 GLN A N 1
ATOM 1603 C CA . GLN A 1 217 ? 7.600 -8.202 -11.181 1.00 84.75 217 GLN A CA 1
ATOM 1604 C C . GLN A 1 217 ? 7.891 -7.705 -12.593 1.00 84.75 217 GLN A C 1
ATOM 1606 O O . GLN A 1 217 ? 7.095 -6.955 -13.160 1.00 84.75 217 GLN A O 1
ATOM 1611 N N . TYR A 1 218 ? 9.015 -8.138 -13.149 1.00 78.19 218 TYR A N 1
ATOM 1612 C CA . TYR A 1 218 ? 9.416 -7.889 -14.532 1.00 78.19 218 TYR A CA 1
ATOM 1613 C C . TYR A 1 218 ? 9.459 -9.240 -15.259 1.00 78.19 218 TYR A C 1
ATOM 1615 O O . TYR A 1 218 ? 9.760 -10.251 -14.617 1.00 78.19 218 TYR A O 1
ATOM 1623 N N . ASN A 1 219 ? 9.124 -9.255 -16.550 1.00 65.62 219 ASN A N 1
ATOM 1624 C CA . ASN A 1 219 ? 9.228 -10.450 -17.396 1.00 65.62 219 ASN A CA 1
ATOM 1625 C C . ASN A 1 219 ? 10.638 -10.626 -17.965 1.00 65.62 219 ASN A C 1
ATOM 1627 O O . ASN A 1 219 ? 11.295 -9.595 -18.240 1.00 65.62 219 ASN A O 1
#

Secondary structure (DSSP, 8-state):
----------------------------------------S------------------PEEEEEES-SEEEEETTEEEEE---SSPPPHHHHH--TTT---EEEEEEEEESS--SS-EEEEEESS-EEETTTTEEEE-SSTT-SEEEEEEE-TT-SSGGGTT----STT-EEPPS--GGGEEEEEEEEEEEE-TT--GGG--TT------EEEEEE--

Sequence (219 aa):
MKIKEDNRTDTEVEHQVRRCHGSQRAVMAGMALLLSAGLNGEATAFTVVIPYDYTITANTCGLTPVGVTAGAFNGQTGTFDVKWMSDITGANLKGDAGDRSIKEFGLSMTCQGDIWQPKLTIRAANVVYSADSKILYTTDTPDSTVGFAVQLSNTNTDSVLNGAGILTDAGISLSETSPNNSRTVRLQAWPTLMPDKAFSDVKAGMPITGTVTITVQYN

Nearest PDB structures (foldseek):
  5jtw-assembly2_E  TM=2.620E-01  e=3.015E+00  Homo sapiens

Foldseek 3Di:
DDDDDDDDDDDDDDDDDDDDDDDDDDDDDPDDPPDDDDDDDDDPPDDDDDDDDDDDDAKAWDKAKDQFDDWGDDRQDIDTHHDDPDDDDLQCAACDPVNPPKTKIFMKIQIPDFFAFKFKAKDKALWDADQVVLWIWFFPDVPDQKEKIKHWDLPWQFNQRRPDRDNDPVTDTTDRDGVNSMTTTMMMMTMYGDPPHDSVVDDPPDDYDIDMDMDMDTD

Radius of gyration: 32.53 Å; Cα contacts (8 Å, |Δi|>4): 354; chains: 1; bounding box: 56×75×89 Å